Protein AF-A0A3D3HX26-F1 (afdb_monomer_lite)

Sequence (296 aa):
MKNPKLIVKPFAKNGQKNVIPENYETSMEGNQATWDQGFGQITMLPVAAGGLPPKGQDFNGIFNQLSESIVYLSQGGRFKFSAEYAESIGGYPKGAILQSDDEKKEYLSLIDNNKVNLNVAPDISASWELVGGNYATKADLTNGLNKKVNTSDVSQTLGNDLTKLPSLDLVTRELGKKASTADVANKLDKSAVVQGTGTSTTSVMSQKGVTDELNKKFDKTGGTITATAKALEIKTRADTSGYIQISDENGAAIHQLGKTTAGSKLILRNVIEDATLAVGSKGVEFNGDLLGLINT

Secondary structure (DSSP, 8-state):
-PPP----S-TTTTS------SS--TTS-TT-EETTTEE-GGGGS-GGGT--PPPHHHHHHHHHHHHHHHHHHHTT--PBP-HHHHHHTTSBPTT-EEE-TTSS-EEEE-STTB---TTT-S--TTTEEETT--S--HHHHHHHHHHHS-GGGEESSTTS-TTSEEPHHHHHHHHHTSPPHHHHHHTS-GGGEES--S--SS-EEPHHHHHHHHHHHT-TT------SS--------TTS---EEEE-TT--EEEEES---TT---EEEETTTTEEEEEETTEEEETTEE------

Structure (mmCIF, N/CA/C/O backbone):
data_AF-A0A3D3HX26-F1
#
_entry.id   AF-A0A3D3HX26-F1
#
loop_
_atom_site.group_PDB
_atom_site.id
_atom_site.type_symbol
_atom_site.label_atom_id
_atom_site.label_alt_id
_atom_site.label_comp_id
_atom_site.label_asym_id
_atom_site.label_entity_id
_atom_site.label_seq_id
_atom_site.pdbx_PDB_ins_code
_atom_site.Cartn_x
_atom_site.Cartn_y
_atom_site.Cartn_z
_atom_site.occupancy
_atom_site.B_iso_or_equiv
_atom_site.auth_seq_id
_atom_site.auth_comp_id
_atom_site.auth_asym_id
_atom_site.auth_atom_id
_atom_site.pdbx_PDB_model_num
ATOM 1 N N . MET A 1 1 ? -22.844 -25.512 18.455 1.00 65.06 1 MET A N 1
ATOM 2 C CA . MET A 1 1 ? -23.369 -25.607 19.838 1.00 65.06 1 MET A CA 1
ATOM 3 C C . MET A 1 1 ? -24.451 -24.551 20.011 1.00 65.06 1 MET A C 1
ATOM 5 O O . MET A 1 1 ? -24.324 -23.494 19.407 1.00 65.06 1 MET A O 1
ATOM 9 N N . LYS A 1 2 ? -25.524 -24.833 20.758 1.00 85.25 2 LYS A N 1
ATOM 10 C CA . LYS A 1 2 ? -26.563 -23.835 21.066 1.00 85.25 2 LYS A CA 1
ATOM 11 C C . LYS A 1 2 ? -26.067 -22.947 22.208 1.00 85.25 2 LYS A C 1
ATOM 13 O O . LYS A 1 2 ? -25.528 -23.477 23.175 1.00 85.25 2 LYS A O 1
ATOM 18 N N . ASN A 1 3 ? -26.260 -21.633 22.102 1.00 83.75 3 ASN A N 1
ATOM 19 C CA . ASN A 1 3 ? -25.931 -20.720 23.197 1.00 83.75 3 ASN A CA 1
ATOM 20 C C . ASN A 1 3 ? -26.717 -21.094 24.467 1.00 83.75 3 ASN A C 1
ATOM 22 O O . ASN A 1 3 ? -27.875 -21.525 24.361 1.00 83.75 3 ASN A O 1
ATOM 26 N N . PRO A 1 4 ? -26.125 -20.918 25.662 1.00 87.81 4 PRO A N 1
ATOM 27 C CA . PRO A 1 4 ? -26.868 -21.050 26.907 1.00 87.81 4 PRO A CA 1
ATOM 28 C C . PRO A 1 4 ? -28.015 -20.032 26.952 1.00 87.81 4 PRO A C 1
ATOM 30 O O . PRO A 1 4 ? -28.048 -19.052 26.203 1.00 87.81 4 PRO A O 1
ATOM 33 N N . LYS A 1 5 ? -28.981 -20.258 27.846 1.00 91.81 5 LYS A N 1
ATOM 34 C CA . LYS A 1 5 ? -30.059 -19.292 28.077 1.00 91.81 5 LYS A CA 1
ATOM 35 C C . LYS A 1 5 ? -29.457 -17.993 28.619 1.00 91.81 5 LYS A C 1
ATOM 37 O O . LYS A 1 5 ? -28.937 -17.978 29.730 1.00 91.81 5 LYS A O 1
ATOM 42 N N . LEU A 1 6 ? -29.554 -16.919 27.840 1.00 93.25 6 LEU A N 1
ATOM 43 C CA . LEU A 1 6 ? -29.036 -15.610 28.225 1.00 93.25 6 LEU A CA 1
ATOM 44 C C . LEU A 1 6 ? -29.954 -14.933 29.248 1.00 93.25 6 LEU A C 1
ATOM 46 O O . LEU A 1 6 ? -31.184 -15.014 29.160 1.00 93.25 6 LEU A O 1
ATOM 50 N N . ILE A 1 7 ? -29.343 -14.246 30.212 1.00 93.56 7 ILE A N 1
ATOM 51 C CA . ILE A 1 7 ? -30.054 -13.387 31.157 1.00 93.56 7 ILE A CA 1
ATOM 52 C C . ILE A 1 7 ? -30.453 -12.109 30.410 1.00 93.56 7 ILE A C 1
ATOM 54 O O . ILE A 1 7 ? -29.612 -11.445 29.817 1.00 93.56 7 ILE A O 1
ATOM 58 N N . VAL A 1 8 ? -31.743 -11.766 30.425 1.00 94.00 8 VAL A N 1
ATOM 59 C CA . VAL A 1 8 ? -32.280 -10.619 29.659 1.00 94.00 8 VAL A CA 1
ATOM 60 C C . VAL A 1 8 ? -32.332 -9.314 30.456 1.00 94.00 8 VAL A C 1
ATOM 62 O O . VAL A 1 8 ? -32.551 -8.248 29.886 1.00 94.00 8 VAL A O 1
ATOM 65 N N . LYS A 1 9 ? -32.202 -9.387 31.784 1.00 95.75 9 LYS A N 1
ATOM 66 C CA . LYS A 1 9 ? -32.167 -8.229 32.683 1.00 95.75 9 LYS A CA 1
ATOM 67 C C . LYS A 1 9 ? -31.471 -8.590 33.998 1.00 95.75 9 LYS A C 1
ATOM 69 O O . LYS A 1 9 ? -31.610 -9.737 34.427 1.00 95.75 9 LYS A O 1
ATOM 74 N N . PRO A 1 10 ? -30.808 -7.630 34.659 1.00 97.00 10 PRO A N 1
ATOM 75 C CA . PRO A 1 10 ? -30.242 -7.857 35.978 1.00 97.00 10 PRO A CA 1
ATOM 76 C C . PRO A 1 10 ? -31.311 -8.298 36.983 1.00 97.00 10 PRO A C 1
ATOM 78 O O . PRO A 1 10 ? -32.457 -7.828 36.951 1.00 97.00 10 PRO A O 1
ATOM 81 N N . PHE A 1 11 ? -30.937 -9.197 37.885 1.00 97.75 11 PHE A N 1
ATOM 82 C CA . PHE A 1 11 ? -31.778 -9.626 38.993 1.00 97.75 11 PHE A CA 1
ATOM 83 C C . PHE A 1 11 ? -32.152 -8.423 39.859 1.00 97.75 11 PHE A C 1
ATOM 85 O O . PHE A 1 11 ? -31.343 -7.519 40.029 1.00 97.75 11 PHE A O 1
ATOM 92 N N . ALA A 1 12 ? -33.392 -8.361 40.349 1.00 97.31 12 ALA A N 1
ATOM 93 C CA . ALA A 1 12 ? -33.891 -7.229 41.135 1.00 97.31 12 ALA A CA 1
ATOM 94 C C . ALA A 1 12 ? -33.608 -5.829 40.525 1.00 97.31 12 ALA A C 1
ATOM 96 O O . ALA A 1 12 ? -33.505 -4.847 41.262 1.00 97.31 12 ALA A O 1
ATOM 97 N N . LYS A 1 13 ? -33.542 -5.695 39.182 1.00 96.44 13 LYS A N 1
ATOM 98 C CA . LYS A 1 13 ? -33.300 -4.398 38.505 1.00 96.44 13 LYS A CA 1
ATOM 99 C C . LYS A 1 13 ? -34.191 -3.282 39.064 1.00 96.44 13 LYS A C 1
ATOM 101 O O . LYS A 1 13 ? -33.689 -2.225 39.430 1.00 96.44 13 LYS A O 1
ATOM 106 N N . ASN A 1 14 ? -35.483 -3.579 39.216 1.00 96.62 14 ASN A N 1
ATOM 107 C CA . ASN A 1 14 ? -36.491 -2.670 39.773 1.00 96.62 14 ASN A CA 1
ATOM 108 C C . ASN A 1 14 ? -36.949 -3.080 41.190 1.00 96.62 14 ASN A C 1
ATOM 110 O O . ASN A 1 14 ? -37.936 -2.551 41.688 1.00 96.62 14 ASN A O 1
ATOM 114 N N . GLY A 1 15 ? -36.300 -4.076 41.801 1.00 96.38 15 GLY A N 1
ATOM 115 C CA . GLY A 1 15 ? -36.629 -4.560 43.143 1.00 96.38 15 GLY A CA 1
ATOM 116 C C . GLY A 1 15 ? -35.885 -3.784 44.229 1.00 96.38 15 GLY A C 1
ATOM 117 O O . GLY A 1 15 ? -34.903 -3.095 43.942 1.00 96.38 15 GLY A O 1
ATOM 118 N N . GLN A 1 16 ? -36.333 -3.928 45.481 1.00 97.44 16 GLN A N 1
ATOM 119 C CA . GLN A 1 16 ? -35.596 -3.405 46.633 1.00 97.44 16 GLN A CA 1
ATOM 120 C C . GLN A 1 16 ? -34.244 -4.109 46.752 1.00 97.44 16 GLN A C 1
ATOM 122 O O . GLN A 1 16 ? -34.189 -5.340 46.781 1.00 97.44 16 GLN A O 1
ATOM 127 N N . LYS A 1 17 ? -33.170 -3.330 46.831 1.00 97.56 17 LYS A N 1
ATOM 128 C CA . LYS A 1 17 ? -31.796 -3.813 46.955 1.00 97.56 17 LYS A CA 1
ATOM 129 C C . LYS A 1 17 ? -30.960 -2.801 47.725 1.00 97.56 17 LYS A C 1
ATOM 131 O O . LYS A 1 17 ? -31.210 -1.602 47.602 1.00 97.56 17 LYS A O 1
ATOM 136 N N . ASN A 1 18 ? -29.974 -3.296 48.459 1.00 95.94 18 ASN A N 1
ATOM 137 C CA . ASN A 1 18 ? -28.959 -2.463 49.090 1.00 95.94 18 ASN A CA 1
ATOM 138 C C . ASN A 1 18 ? -27.740 -2.352 48.172 1.00 95.94 18 ASN A C 1
ATOM 140 O O . ASN A 1 18 ? -27.450 -3.265 47.396 1.00 95.94 18 ASN A O 1
ATOM 144 N N . VAL A 1 19 ? -27.031 -1.228 48.266 1.00 96.00 19 VAL A N 1
ATOM 145 C CA . VAL A 1 19 ? -25.653 -1.143 47.772 1.00 96.00 19 VAL A CA 1
ATOM 146 C C . VAL A 1 19 ? -24.786 -1.892 48.773 1.00 96.00 19 VAL A C 1
ATOM 148 O O . VAL A 1 19 ? -24.880 -1.627 49.969 1.00 96.00 19 VAL A O 1
ATOM 151 N N . ILE A 1 20 ? -23.986 -2.837 48.288 1.00 96.69 20 ILE A N 1
ATOM 152 C CA . ILE A 1 20 ? -23.111 -3.656 49.126 1.00 96.69 20 ILE A CA 1
ATOM 153 C C . ILE A 1 20 ? -21.810 -2.882 49.348 1.00 96.69 20 ILE A C 1
ATOM 155 O O . ILE A 1 20 ? -21.120 -2.602 48.365 1.00 96.69 20 ILE A O 1
ATOM 159 N N . PRO A 1 21 ? -21.485 -2.483 50.590 1.00 95.38 21 PRO A N 1
ATOM 160 C CA . PRO A 1 21 ? -20.242 -1.778 50.876 1.00 95.38 21 PRO A CA 1
ATOM 161 C C . PRO A 1 21 ? -19.028 -2.676 50.648 1.00 95.38 21 PRO A C 1
ATOM 163 O O . PRO A 1 21 ? -19.122 -3.897 50.773 1.00 95.38 21 PRO A O 1
ATOM 166 N N . GLU A 1 22 ? -17.884 -2.062 50.348 1.00 93.69 22 GLU A N 1
ATOM 167 C CA . GLU A 1 22 ? -16.628 -2.800 50.202 1.00 93.69 22 GLU A CA 1
ATOM 168 C C . GLU A 1 22 ? -16.220 -3.445 51.528 1.00 93.69 22 GLU A C 1
ATOM 170 O O . GLU A 1 22 ? -16.013 -4.651 51.578 1.00 93.69 22 GLU A O 1
ATOM 175 N N . ASN A 1 23 ? -16.185 -2.641 52.597 1.00 94.50 23 ASN A N 1
ATOM 176 C CA . ASN A 1 23 ? -15.704 -3.038 53.917 1.00 94.50 23 ASN A CA 1
ATOM 177 C C . ASN A 1 23 ? -16.803 -2.957 54.979 1.00 94.50 23 ASN A C 1
ATOM 179 O O . ASN A 1 23 ? -17.710 -2.124 54.884 1.00 94.50 23 ASN A O 1
ATOM 183 N N . TYR A 1 24 ? -16.688 -3.791 56.013 1.00 92.56 24 TYR A N 1
ATOM 184 C CA . TYR A 1 24 ? -17.543 -3.721 57.199 1.00 92.56 24 TYR A CA 1
ATOM 185 C C . TYR A 1 24 ? -17.141 -2.578 58.139 1.00 92.56 24 TYR A C 1
ATOM 187 O O . TYR A 1 24 ? -15.971 -2.414 58.477 1.00 92.56 24 TYR A O 1
ATOM 195 N N . GLU A 1 25 ? -18.139 -1.853 58.644 1.00 92.12 25 GLU A N 1
ATOM 196 C CA . GLU A 1 25 ? -17.996 -0.804 59.655 1.00 92.12 25 GLU A CA 1
ATOM 197 C C . GLU A 1 25 ? -18.824 -1.153 60.897 1.00 92.12 25 GLU A C 1
ATOM 199 O O . GLU A 1 25 ? -19.937 -1.668 60.801 1.00 92.12 25 GLU A O 1
ATOM 204 N N . THR A 1 26 ? -18.329 -0.831 62.095 1.00 88.31 26 THR A N 1
ATOM 205 C CA . THR A 1 26 ? -19.010 -1.181 63.363 1.00 88.31 26 THR A CA 1
ATOM 206 C C . THR A 1 26 ? -20.357 -0.484 63.566 1.00 88.31 26 THR A C 1
ATOM 208 O O . THR A 1 26 ? -21.150 -0.913 64.402 1.00 88.31 26 THR A O 1
ATOM 211 N N . SER A 1 27 ? -20.623 0.579 62.808 1.00 91.44 27 SER A N 1
ATOM 212 C CA . SER A 1 27 ? -21.906 1.284 62.767 1.00 91.44 27 SER A CA 1
ATOM 213 C C . SER A 1 27 ? -22.957 0.587 61.895 1.00 91.44 27 SER A C 1
ATOM 215 O O . SER A 1 27 ? -24.125 0.979 61.928 1.00 91.44 27 SER A O 1
ATOM 217 N N . MET A 1 28 ? -22.563 -0.419 61.109 1.00 90.88 28 MET A N 1
ATOM 218 C CA . MET A 1 28 ? -23.464 -1.181 60.252 1.00 90.88 28 MET A CA 1
ATOM 219 C C . MET A 1 28 ? -24.269 -2.196 61.061 1.00 90.88 28 MET A C 1
ATOM 221 O O . MET A 1 28 ? -23.856 -2.681 62.114 1.00 90.88 28 MET A O 1
ATOM 225 N N . GLU A 1 29 ? -25.439 -2.558 60.542 1.00 91.12 29 GLU A N 1
ATOM 226 C CA . GLU A 1 29 ? -26.207 -3.663 61.105 1.00 91.12 29 GLU A CA 1
ATOM 227 C C . GLU A 1 29 ? -25.445 -4.979 60.910 1.00 91.12 29 GLU A C 1
ATOM 229 O O . GLU A 1 29 ? -25.010 -5.295 59.804 1.00 91.12 29 GLU A O 1
ATOM 234 N N . GLY A 1 30 ? -25.310 -5.777 61.972 1.00 90.62 30 GLY A N 1
ATOM 235 C CA . GLY A 1 30 ? -24.448 -6.964 61.952 1.00 90.62 30 GLY A CA 1
ATOM 236 C C . GLY A 1 30 ? -24.849 -8.046 60.939 1.00 90.62 30 GLY A C 1
ATOM 237 O O . GLY A 1 30 ? -24.032 -8.902 60.614 1.00 90.62 30 GLY A O 1
ATOM 238 N N . ASN A 1 31 ? -26.092 -8.036 60.444 1.00 94.19 31 ASN A N 1
ATOM 239 C CA . ASN A 1 31 ? -26.584 -8.972 59.427 1.00 94.19 31 ASN A CA 1
ATOM 240 C C . ASN A 1 31 ? -26.512 -8.432 57.989 1.00 94.19 31 ASN A C 1
ATOM 242 O O . ASN A 1 31 ?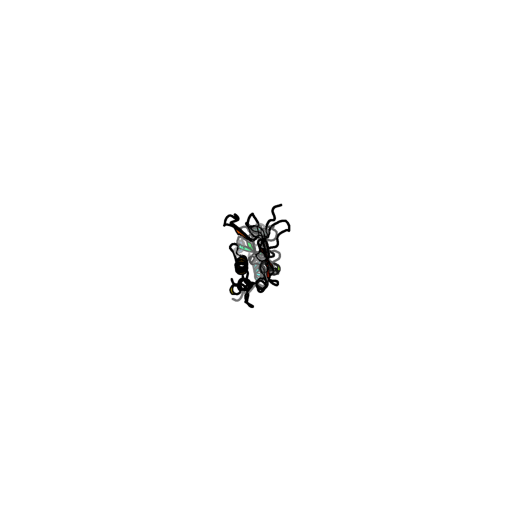 -27.100 -9.038 57.088 1.00 94.19 31 ASN A O 1
ATOM 246 N N . GLN A 1 32 ? -25.838 -7.298 57.785 1.00 95.25 32 GLN A N 1
ATOM 247 C CA . GLN A 1 32 ? -25.587 -6.730 56.469 1.00 95.25 32 GLN A CA 1
ATOM 248 C C . GLN A 1 32 ? -24.363 -7.378 55.808 1.00 95.25 32 GLN A C 1
ATOM 250 O O . GLN A 1 32 ? -23.379 -7.682 56.481 1.00 95.25 32 GLN A O 1
ATOM 255 N N . ALA A 1 33 ? -24.429 -7.588 54.495 1.00 96.81 33 ALA A N 1
ATOM 256 C CA . ALA A 1 33 ? -23.305 -8.103 53.718 1.00 96.81 33 ALA A CA 1
ATOM 257 C C . ALA A 1 33 ? -22.336 -7.002 53.260 1.00 96.81 33 ALA A C 1
ATOM 259 O O . ALA A 1 33 ? -22.757 -5.878 52.970 1.00 96.81 33 ALA A O 1
ATOM 260 N N . THR A 1 34 ? -21.067 -7.370 53.100 1.00 96.62 34 THR A N 1
ATOM 261 C CA . THR A 1 34 ? -20.013 -6.561 52.463 1.00 96.62 34 THR A CA 1
ATOM 262 C C . THR A 1 34 ? -19.223 -7.395 51.459 1.00 96.62 34 THR A C 1
ATOM 264 O O . THR A 1 34 ? -19.312 -8.627 51.463 1.00 96.62 34 THR A O 1
ATOM 267 N N . TRP A 1 35 ? -18.471 -6.751 50.565 1.00 95.44 35 TRP A N 1
ATOM 268 C CA . TRP A 1 35 ? -17.637 -7.472 49.596 1.00 95.44 35 TRP A CA 1
ATOM 269 C C . TRP A 1 35 ? -16.431 -8.154 50.250 1.00 95.44 35 TRP A C 1
ATOM 271 O O . TRP A 1 35 ? -16.097 -9.272 49.858 1.00 95.44 35 TRP A O 1
ATOM 281 N N . ASP A 1 36 ? -15.826 -7.534 51.266 1.00 94.19 36 ASP A N 1
ATOM 282 C CA . ASP A 1 36 ? -14.646 -8.056 51.964 1.00 94.19 36 ASP A CA 1
ATOM 283 C C . ASP A 1 36 ? -14.946 -9.274 52.859 1.00 94.19 36 ASP A C 1
ATOM 285 O O . ASP A 1 36 ? -14.173 -10.234 52.885 1.00 94.19 36 ASP A O 1
ATOM 289 N N . GLN A 1 37 ? -16.065 -9.256 53.587 1.00 93.88 37 GLN A N 1
ATOM 290 C CA . GLN A 1 37 ? -16.408 -10.252 54.613 1.00 93.88 37 GLN A CA 1
ATOM 291 C C . GLN A 1 37 ? -17.604 -11.134 54.238 1.00 93.88 37 GLN A C 1
ATOM 293 O O . GLN A 1 37 ? -17.854 -12.146 54.897 1.00 93.88 37 GLN A O 1
ATOM 298 N N . GLY A 1 38 ? -18.345 -10.797 53.180 1.00 95.44 38 GLY A N 1
ATOM 299 C CA . GLY A 1 38 ? -19.579 -11.493 52.827 1.00 95.44 38 GLY A CA 1
ATOM 300 C C . GLY A 1 38 ? -20.663 -11.278 53.885 1.00 95.44 38 GLY A C 1
ATOM 301 O O . GLY A 1 38 ? -20.857 -10.169 54.374 1.00 95.44 38 GLY A O 1
ATOM 302 N N . PHE A 1 39 ? -21.401 -12.335 54.234 1.00 95.56 39 PHE A N 1
ATOM 303 C CA . PHE A 1 39 ? -22.385 -12.278 55.318 1.00 95.56 39 PHE A CA 1
ATOM 304 C C . PHE A 1 39 ? -21.715 -12.517 56.676 1.00 95.56 39 PHE A C 1
ATOM 306 O O . PHE A 1 39 ? -21.064 -13.542 56.875 1.00 95.56 39 PHE A O 1
ATOM 313 N N . GLY A 1 40 ? -21.932 -11.611 57.634 1.00 91.88 40 GLY A N 1
ATOM 314 C CA . GLY A 1 40 ? -21.360 -11.721 58.978 1.00 91.88 40 GLY A CA 1
ATOM 315 C C . GLY A 1 40 ? -21.810 -12.972 59.748 1.00 91.88 40 GLY A C 1
ATOM 316 O O . GLY A 1 40 ? -22.895 -13.514 59.519 1.00 91.88 40 GLY A O 1
ATOM 317 N N . GLN A 1 41 ? -21.007 -13.411 60.726 1.00 92.56 41 GLN A N 1
ATOM 318 C CA . GLN A 1 41 ? -21.255 -14.636 61.508 1.00 92.56 41 GLN A CA 1
ATOM 319 C C . GLN A 1 41 ? -22.615 -14.645 62.226 1.00 92.56 41 GLN A C 1
ATOM 321 O O . GLN A 1 41 ? -23.211 -15.709 62.390 1.00 92.56 41 GLN A O 1
ATOM 326 N N . ILE A 1 42 ? -23.148 -13.477 62.610 1.00 93.56 42 ILE A N 1
ATOM 327 C CA . ILE A 1 42 ? -24.479 -13.366 63.234 1.00 93.56 42 ILE A CA 1
ATOM 328 C C . ILE A 1 42 ? -25.588 -13.949 62.339 1.00 93.56 42 ILE A C 1
ATOM 330 O O . ILE A 1 42 ? -26.618 -14.386 62.847 1.00 93.56 42 ILE A O 1
ATOM 334 N N . THR A 1 43 ? -25.358 -14.010 61.021 1.00 94.94 43 THR A N 1
ATOM 335 C CA . THR A 1 43 ? -26.274 -14.606 60.038 1.00 94.94 43 THR A CA 1
ATOM 336 C C . THR A 1 43 ? -26.203 -16.120 59.927 1.00 94.94 43 THR A C 1
ATOM 338 O O . THR A 1 43 ? -27.071 -16.741 59.314 1.00 94.94 43 THR A O 1
ATOM 341 N N . MET A 1 44 ? -25.195 -16.719 60.552 1.00 95.62 44 MET A N 1
ATOM 342 C CA . MET A 1 44 ? -24.943 -18.158 60.556 1.00 95.62 44 MET A CA 1
ATOM 343 C C . MET A 1 44 ? -25.293 -18.803 61.902 1.00 95.62 44 MET A C 1
ATOM 345 O O . MET A 1 44 ? -25.121 -20.009 62.074 1.00 95.62 44 MET A O 1
ATOM 349 N N . LEU A 1 45 ? -25.784 -18.018 62.866 1.00 95.31 45 LEU A N 1
ATOM 350 C CA . LEU A 1 45 ? -26.279 -18.525 64.141 1.00 95.31 45 LEU A CA 1
ATOM 351 C C . LEU A 1 45 ? -27.777 -18.855 64.053 1.00 95.31 45 LEU A C 1
ATOM 353 O O . LEU A 1 45 ? -28.530 -18.144 63.382 1.00 95.31 45 LEU A O 1
ATOM 357 N N . PRO A 1 46 ? -28.255 -19.896 64.761 1.00 94.94 46 PRO A N 1
ATOM 358 C CA . PRO A 1 46 ? -29.684 -20.131 64.907 1.00 94.94 46 PRO A CA 1
ATOM 359 C C . PRO A 1 46 ? -30.386 -18.907 65.501 1.00 94.94 46 PRO A C 1
ATOM 361 O O . PRO A 1 46 ? -29.872 -18.280 66.428 1.00 94.94 46 PRO A O 1
ATOM 364 N N . VAL A 1 47 ? -31.609 -18.623 65.049 1.00 93.25 47 VAL A N 1
ATOM 365 C CA . VAL A 1 47 ? -32.420 -17.512 65.587 1.00 93.25 47 VAL A CA 1
ATOM 366 C C . VAL A 1 47 ? -32.626 -17.656 67.100 1.00 93.25 47 VAL A C 1
ATOM 368 O O . VAL A 1 47 ? -32.550 -16.679 67.837 1.00 93.25 47 VAL A O 1
ATOM 371 N N . ALA A 1 48 ? -32.786 -18.891 67.590 1.00 94.75 48 ALA A N 1
ATOM 372 C CA . ALA A 1 48 ? -32.904 -19.186 69.021 1.00 94.75 48 ALA A CA 1
ATOM 373 C C . ALA A 1 48 ? -31.646 -18.827 69.841 1.00 94.75 48 ALA A C 1
ATOM 375 O O . ALA A 1 48 ? -31.741 -18.656 71.051 1.00 94.75 48 ALA A O 1
ATOM 376 N N . ALA A 1 49 ? -30.485 -18.703 69.193 1.00 94.69 49 ALA A N 1
ATOM 377 C CA . ALA A 1 49 ? -29.221 -18.288 69.800 1.00 94.69 49 ALA A CA 1
ATOM 378 C C . ALA A 1 49 ? -28.909 -16.794 69.562 1.00 94.69 49 ALA A C 1
ATOM 380 O O . ALA A 1 49 ? -27.774 -16.369 69.762 1.00 94.69 49 ALA A O 1
ATOM 381 N N . GLY A 1 50 ? -29.893 -16.001 69.116 1.00 94.19 50 GLY A N 1
ATOM 382 C CA . GLY A 1 50 ? -29.725 -14.574 68.822 1.00 94.19 50 GLY A CA 1
ATOM 383 C C . GLY A 1 50 ? -29.197 -14.267 67.417 1.00 94.19 50 GLY A C 1
ATOM 384 O O . GLY A 1 50 ? -28.836 -13.124 67.148 1.00 94.19 50 GLY A O 1
ATOM 385 N N . GLY A 1 51 ? -29.149 -15.257 66.519 1.00 95.88 51 GLY A N 1
ATOM 386 C CA . GLY A 1 51 ? -28.797 -15.029 65.119 1.00 95.88 51 GLY A CA 1
ATOM 387 C C . GLY A 1 51 ? -29.837 -14.189 64.373 1.00 95.88 51 GLY A C 1
ATOM 388 O O . GLY A 1 51 ? -31.036 -14.259 64.657 1.00 95.88 51 GLY A O 1
ATOM 389 N N . LEU A 1 52 ? -29.378 -13.417 63.389 1.00 95.69 52 LEU A N 1
ATOM 390 C CA . LEU A 1 52 ? -30.216 -12.566 62.542 1.00 95.69 52 LEU A CA 1
ATOM 391 C C . LEU A 1 52 ? -30.121 -13.031 61.089 1.00 95.69 52 LEU A C 1
ATOM 393 O O . LEU A 1 52 ? -29.013 -13.135 60.582 1.00 95.69 52 LEU A O 1
ATOM 397 N N . PRO A 1 53 ? -31.231 -13.268 60.373 1.00 94.38 53 PRO A N 1
ATOM 398 C CA . PRO A 1 53 ? -31.152 -13.726 58.991 1.00 94.38 53 PRO A CA 1
ATOM 399 C C . PRO A 1 53 ? -30.436 -12.693 58.101 1.00 94.38 53 PRO A C 1
ATOM 401 O O . PRO A 1 53 ? -30.562 -11.486 58.351 1.00 94.38 53 PRO A O 1
ATOM 404 N N . PRO A 1 54 ? -29.741 -13.134 57.034 1.00 95.06 54 PRO A N 1
ATOM 405 C CA . PRO A 1 54 ? -29.222 -12.209 56.040 1.00 95.06 54 PRO A CA 1
ATOM 406 C C . PRO A 1 54 ? -30.348 -11.390 55.404 1.00 95.06 54 PRO A C 1
ATOM 408 O O . PRO A 1 54 ? -31.464 -11.885 55.199 1.00 95.06 54 PRO A O 1
ATOM 411 N N . LYS A 1 55 ? -30.065 -10.138 55.045 1.00 94.31 55 LYS A N 1
ATOM 412 C CA . LYS A 1 55 ? -31.072 -9.272 54.427 1.00 94.31 55 LYS A CA 1
ATOM 413 C C . LYS A 1 55 ? -31.362 -9.713 52.992 1.00 94.31 55 LYS A C 1
ATOM 415 O O . LYS A 1 55 ? -30.470 -9.808 52.153 1.00 94.31 55 LYS A O 1
ATOM 420 N N . GLY A 1 56 ? -32.644 -9.877 52.656 1.00 96.31 56 GLY A N 1
ATOM 421 C CA . GLY A 1 56 ? -33.069 -10.131 51.271 1.00 96.31 56 GLY A CA 1
ATOM 422 C C . GLY A 1 56 ? -32.663 -9.012 50.298 1.00 96.31 56 GLY A C 1
ATOM 423 O O . GLY A 1 56 ? -32.385 -9.270 49.130 1.00 96.31 56 GLY A O 1
ATOM 424 N N . GLN A 1 57 ? -32.572 -7.773 50.788 1.00 96.62 57 GLN A N 1
ATOM 425 C CA . GLN A 1 57 ? -32.070 -6.626 50.026 1.00 96.62 57 GLN A CA 1
ATOM 426 C C . GLN A 1 57 ? -30.584 -6.768 49.663 1.00 96.62 57 GLN A C 1
ATOM 428 O O . GLN A 1 57 ? -30.195 -6.317 48.586 1.00 96.62 57 GLN A O 1
ATOM 433 N N . ASP A 1 58 ? -29.781 -7.423 50.506 1.00 97.19 58 ASP A N 1
ATOM 434 C CA . ASP A 1 58 ? -28.360 -7.656 50.234 1.00 97.19 58 ASP A CA 1
ATOM 435 C C . ASP A 1 58 ? -28.193 -8.756 49.187 1.00 97.19 58 ASP A C 1
ATOM 437 O O . ASP A 1 58 ? -27.463 -8.573 48.218 1.00 97.19 58 ASP A O 1
ATOM 441 N N . PHE A 1 59 ? -28.962 -9.849 49.287 1.00 97.56 59 PHE A N 1
ATOM 442 C CA . PHE A 1 59 ? -29.034 -10.844 48.209 1.00 97.56 59 PHE A CA 1
ATOM 443 C C . PHE A 1 59 ? -29.410 -10.198 46.874 1.00 97.56 59 PHE A C 1
ATOM 445 O O . PHE A 1 59 ? -28.759 -10.434 45.855 1.00 97.56 59 PHE A O 1
ATOM 452 N N . ASN A 1 60 ? -30.441 -9.351 46.878 1.00 98.12 60 ASN A N 1
ATOM 453 C CA . ASN A 1 60 ? -30.857 -8.629 45.683 1.00 98.12 60 ASN A CA 1
ATOM 454 C C . ASN A 1 60 ? -29.744 -7.712 45.157 1.00 98.12 60 ASN A C 1
ATOM 456 O O . ASN A 1 60 ? -29.558 -7.668 43.945 1.00 98.12 60 ASN A O 1
ATOM 460 N N . GLY A 1 61 ? -29.009 -7.016 46.030 1.00 97.81 61 GLY A N 1
ATOM 461 C CA . GLY A 1 61 ? -27.873 -6.160 45.670 1.00 97.81 61 GLY A CA 1
ATOM 462 C C . GLY A 1 61 ? -26.729 -6.937 45.019 1.00 97.81 61 GLY A C 1
ATOM 463 O O . GLY A 1 61 ? -26.351 -6.635 43.887 1.00 97.81 61 GLY A O 1
ATOM 464 N N . ILE A 1 62 ? -26.260 -8.000 45.678 1.00 97.62 62 ILE A N 1
ATOM 465 C CA . ILE A 1 62 ? -25.184 -8.878 45.188 1.00 97.62 62 ILE A CA 1
ATOM 466 C C . ILE A 1 62 ? -25.555 -9.470 43.822 1.00 97.62 62 ILE A C 1
ATOM 468 O O . ILE A 1 62 ? -24.803 -9.357 42.850 1.00 97.62 62 ILE A O 1
ATOM 472 N N . PHE A 1 63 ? -26.742 -10.078 43.710 1.00 97.56 63 PHE A N 1
ATOM 473 C CA . PHE A 1 63 ? -27.176 -10.688 42.454 1.00 97.56 63 PHE A CA 1
ATOM 474 C C . PHE A 1 63 ? -27.430 -9.654 41.361 1.00 97.56 63 PHE A C 1
ATOM 476 O O . PHE A 1 63 ? -27.191 -9.950 40.189 1.00 97.56 63 PHE A O 1
ATOM 483 N N . ASN A 1 64 ? -27.894 -8.451 41.707 1.00 97.75 64 ASN A N 1
ATOM 484 C CA . ASN A 1 64 ? -28.055 -7.367 40.746 1.00 97.75 64 ASN A CA 1
ATOM 485 C C . ASN A 1 64 ? -26.706 -6.987 40.125 1.00 97.75 64 ASN A C 1
ATOM 487 O O . ASN A 1 64 ? -26.595 -7.046 38.903 1.00 97.75 64 ASN A O 1
ATOM 491 N N . GLN A 1 65 ? -25.684 -6.719 40.942 1.00 96.31 65 GLN A N 1
ATOM 492 C CA . GLN A 1 65 ? -24.363 -6.299 40.466 1.00 96.31 65 GLN A CA 1
ATOM 493 C C . GLN A 1 65 ? -23.668 -7.382 39.624 1.00 96.31 65 GLN A C 1
ATOM 495 O O . GLN A 1 65 ? -23.153 -7.100 38.544 1.00 96.31 65 GLN A O 1
ATOM 500 N N . LEU A 1 66 ? -23.729 -8.652 40.046 1.00 95.94 66 LEU A N 1
ATOM 501 C CA . LEU A 1 66 ? -23.170 -9.763 39.262 1.00 95.94 66 LEU A CA 1
ATOM 502 C C . LEU A 1 66 ? -23.902 -9.962 37.925 1.00 95.94 66 LEU A C 1
ATOM 504 O O . LEU A 1 66 ? -23.278 -10.156 36.880 1.00 95.94 66 LEU A O 1
ATOM 508 N N . SER A 1 67 ? -25.237 -9.922 37.940 1.00 96.75 67 SER A N 1
ATOM 509 C CA . SER A 1 67 ? -26.031 -10.129 36.724 1.00 96.75 67 SER A CA 1
ATOM 510 C C . SER A 1 67 ? -25.989 -8.941 35.763 1.00 96.75 67 SER A C 1
ATOM 512 O O . SER A 1 67 ? -26.193 -9.145 34.568 1.00 96.75 67 SER A O 1
ATOM 514 N N . GLU A 1 68 ? -25.687 -7.731 36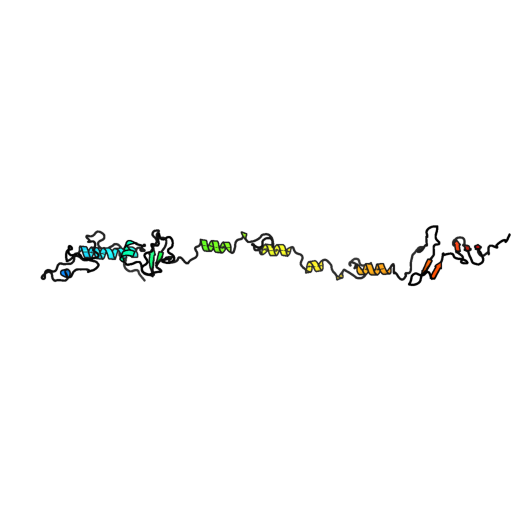.232 1.00 96.69 68 GLU A N 1
ATOM 515 C CA . GLU A 1 68 ? -25.478 -6.558 35.381 1.00 96.69 68 GLU A CA 1
ATOM 516 C C . GLU A 1 68 ? -24.294 -6.743 34.432 1.00 96.69 68 GLU A C 1
ATOM 518 O O . GLU A 1 68 ? -24.471 -6.633 33.215 1.00 96.69 68 GLU A O 1
ATOM 523 N N . SER A 1 69 ? -23.142 -7.168 34.951 1.00 94.00 69 SER A N 1
ATOM 524 C CA . SER A 1 69 ? -21.971 -7.514 34.135 1.00 94.00 69 SER A CA 1
ATOM 525 C C . SER A 1 69 ? -22.268 -8.642 33.142 1.00 94.00 69 SER A C 1
ATOM 527 O O . SER A 1 69 ? -21.866 -8.576 31.979 1.00 94.00 69 SER A O 1
ATOM 529 N N . ILE A 1 70 ? -23.023 -9.665 33.563 1.00 94.88 70 ILE A N 1
ATOM 530 C CA . ILE A 1 70 ? -23.407 -10.783 32.686 1.00 94.88 70 ILE A CA 1
ATOM 531 C C . ILE A 1 70 ? -24.312 -10.306 31.546 1.00 94.88 70 ILE A C 1
ATOM 533 O O . ILE A 1 70 ? -24.106 -10.704 30.398 1.00 94.88 70 ILE A O 1
ATOM 537 N N . VAL A 1 71 ? -25.314 -9.470 31.837 1.00 96.50 71 VAL A N 1
ATOM 538 C CA . VAL A 1 71 ? -26.221 -8.914 30.819 1.00 96.50 71 VAL A CA 1
ATOM 539 C C . VAL A 1 71 ? -25.444 -8.035 29.844 1.00 96.50 71 VAL A C 1
ATOM 541 O O . VAL A 1 71 ? -25.604 -8.203 28.637 1.00 96.50 71 VAL A O 1
ATOM 544 N N . TYR A 1 72 ? -24.567 -7.166 30.353 1.00 96.00 72 TYR A N 1
ATOM 545 C CA . TYR A 1 72 ? -23.718 -6.299 29.540 1.00 96.00 72 TYR A CA 1
ATOM 546 C C . TYR A 1 72 ? -22.871 -7.100 28.541 1.00 96.00 72 TYR A C 1
ATOM 548 O O . TYR A 1 72 ? -22.950 -6.878 27.332 1.00 96.00 72 TYR A O 1
ATOM 556 N N . LEU A 1 73 ? -22.139 -8.108 29.022 1.00 94.44 73 LEU A N 1
ATOM 557 C CA . LEU A 1 73 ? -21.328 -8.984 28.171 1.00 94.44 73 LEU A CA 1
ATOM 558 C C . LEU A 1 73 ? -22.183 -9.809 27.197 1.00 94.44 73 LEU A C 1
ATOM 560 O O . LEU A 1 73 ? -21.813 -9.972 26.035 1.00 94.44 73 LEU A O 1
ATOM 564 N N . SER A 1 74 ? -23.351 -10.292 27.635 1.00 93.81 74 SER A N 1
ATOM 565 C CA . SER A 1 74 ? -24.280 -11.063 26.789 1.00 93.81 74 SER A CA 1
ATOM 566 C C . SER A 1 74 ? -24.858 -10.240 25.635 1.00 93.81 74 SER A C 1
ATOM 568 O O . SER A 1 74 ? -25.245 -10.808 24.616 1.00 93.81 74 SER A O 1
ATOM 570 N N . GLN A 1 75 ? -24.911 -8.914 25.779 1.00 93.56 75 GLN A N 1
ATOM 571 C CA . GLN A 1 75 ? -25.317 -7.976 24.729 1.00 93.56 75 GLN A CA 1
ATOM 572 C C . GLN A 1 75 ? -24.162 -7.583 23.793 1.00 93.56 75 GLN A C 1
ATOM 574 O O . GLN A 1 75 ? -24.358 -6.768 22.896 1.00 93.56 75 GLN A O 1
ATOM 579 N N . GLY A 1 76 ? -22.974 -8.171 23.972 1.00 92.81 76 GLY A N 1
ATOM 580 C CA . GLY A 1 76 ? -21.771 -7.834 23.211 1.00 92.81 76 GLY A CA 1
ATOM 581 C C . GLY A 1 76 ? -20.966 -6.680 23.807 1.00 92.81 76 GLY A C 1
ATOM 582 O O . GLY A 1 76 ? -20.039 -6.207 23.157 1.00 92.81 76 GLY A O 1
ATOM 583 N N . GLY A 1 77 ? -21.294 -6.239 25.026 1.00 94.81 77 GLY A N 1
ATOM 584 C CA . GLY A 1 77 ? -20.567 -5.187 25.726 1.00 94.81 77 GLY A CA 1
ATOM 585 C C . GLY A 1 77 ? -19.080 -5.507 25.900 1.00 94.81 77 GLY A C 1
ATOM 586 O O . GLY A 1 77 ? -18.671 -6.669 26.031 1.00 94.81 77 GLY A O 1
ATOM 587 N N . ARG A 1 78 ? -18.266 -4.453 25.897 1.00 95.62 78 ARG A N 1
ATOM 588 C CA . ARG A 1 78 ? -16.815 -4.492 26.076 1.00 95.62 78 ARG A CA 1
ATOM 589 C C . ARG A 1 78 ? -16.406 -3.391 27.036 1.00 95.62 78 ARG A C 1
ATOM 591 O O . ARG A 1 78 ? -16.656 -2.220 26.779 1.00 95.62 78 ARG A O 1
ATOM 598 N N . PHE A 1 79 ? -15.787 -3.769 28.149 1.00 96.56 79 PHE A N 1
ATOM 599 C CA . PHE A 1 79 ? -15.426 -2.800 29.175 1.00 96.56 79 PHE A CA 1
ATOM 600 C C . PHE A 1 79 ? -14.452 -1.753 28.625 1.00 96.56 79 PHE A C 1
ATOM 602 O O . PHE A 1 79 ? -13.505 -2.079 27.910 1.00 96.56 79 PHE A O 1
ATOM 609 N N . LYS A 1 80 ? -14.711 -0.492 28.964 1.00 97.62 80 LYS A N 1
ATOM 610 C CA . LYS A 1 80 ? -13.854 0.651 28.642 1.00 97.62 80 LYS A CA 1
ATOM 611 C C . LYS A 1 80 ? -12.839 0.861 29.766 1.00 97.62 80 LYS A C 1
ATOM 613 O O . LYS A 1 80 ? -13.000 0.324 30.865 1.00 97.62 80 LYS A O 1
ATOM 618 N N . PHE A 1 81 ? -11.797 1.641 29.497 1.00 98.19 81 PHE A N 1
ATOM 619 C CA . PHE A 1 81 ? -10.853 2.037 30.538 1.00 98.19 81 PHE A CA 1
ATOM 620 C C . PHE A 1 81 ? -11.559 2.865 31.621 1.00 98.19 81 PHE A C 1
ATOM 622 O O . PHE A 1 81 ? -12.177 3.884 31.323 1.00 98.19 81 PHE A O 1
ATOM 629 N N . SER A 1 82 ? -11.433 2.448 32.880 1.00 97.81 82 SER A N 1
ATOM 630 C CA . SER A 1 82 ? -11.862 3.219 34.047 1.00 97.81 82 SER A CA 1
ATOM 631 C C . SER A 1 82 ? -10.646 3.544 34.904 1.00 97.81 82 SER A C 1
ATOM 633 O O . SER A 1 82 ? -9.976 2.642 35.405 1.00 97.81 82 SER A O 1
ATOM 635 N N . ALA A 1 83 ? -10.365 4.838 35.074 1.00 97.50 83 ALA A N 1
ATOM 636 C CA . ALA A 1 83 ? -9.262 5.299 35.913 1.00 97.50 83 ALA A CA 1
ATOM 637 C C . ALA A 1 83 ? -9.486 4.915 37.383 1.00 97.50 83 ALA A C 1
ATOM 639 O O . ALA A 1 83 ? -8.574 4.423 38.035 1.00 97.50 83 ALA A O 1
ATOM 640 N N . GLU A 1 84 ? -10.716 5.075 37.876 1.00 97.31 84 GLU A N 1
ATOM 641 C CA . GLU A 1 84 ? -11.101 4.723 39.247 1.00 97.31 84 GLU A CA 1
ATOM 642 C C . GLU A 1 84 ? -10.923 3.224 39.512 1.00 97.31 84 GLU A C 1
ATOM 644 O O . GLU A 1 84 ? -10.361 2.836 40.534 1.00 97.31 84 GLU A O 1
ATOM 649 N N . TYR A 1 85 ? -11.337 2.380 38.561 1.00 96.12 85 TYR A N 1
ATOM 650 C CA . TYR A 1 85 ? -11.157 0.935 38.669 1.00 96.12 85 TYR A CA 1
ATOM 651 C C . TYR A 1 85 ? -9.682 0.542 38.572 1.00 96.12 85 TYR A C 1
ATOM 653 O O . TYR A 1 85 ? -9.203 -0.246 39.378 1.00 96.12 85 TYR A O 1
ATOM 661 N N . ALA A 1 86 ? -8.933 1.114 37.623 1.00 97.69 86 ALA A N 1
ATOM 662 C CA . ALA A 1 86 ? -7.499 0.865 37.504 1.00 97.69 86 ALA A CA 1
ATOM 663 C C . ALA A 1 86 ? -6.752 1.243 38.791 1.00 97.69 86 ALA A C 1
ATOM 665 O O . ALA A 1 86 ? -5.844 0.528 39.199 1.00 97.69 86 ALA A O 1
ATOM 666 N N . GLU A 1 87 ? -7.133 2.329 39.463 1.00 97.69 87 GLU A N 1
ATOM 667 C CA . GLU A 1 87 ? -6.564 2.667 40.767 1.00 97.69 87 GLU A CA 1
ATOM 668 C C . GLU A 1 87 ? -6.923 1.634 41.841 1.00 97.69 87 GLU A C 1
ATOM 670 O O . GLU A 1 87 ? -6.026 1.194 42.562 1.00 97.69 87 GLU A O 1
ATOM 675 N N . SER A 1 88 ? -8.181 1.182 41.912 1.00 95.31 88 SER A N 1
ATOM 676 C CA . SER A 1 88 ? -8.618 0.234 42.948 1.00 95.31 88 SER A CA 1
ATOM 677 C C . SER A 1 88 ? -8.000 -1.161 42.816 1.00 95.31 88 SER A C 1
ATOM 679 O O . SER A 1 88 ? -7.749 -1.807 43.831 1.00 95.31 88 SER A O 1
ATOM 681 N N . ILE A 1 89 ? -7.708 -1.616 41.592 1.00 94.88 89 ILE A N 1
ATOM 682 C CA . ILE A 1 89 ? -7.104 -2.939 41.347 1.00 94.88 89 ILE A CA 1
ATOM 683 C C . ILE A 1 89 ? -5.579 -2.906 41.157 1.00 94.88 89 ILE A C 1
ATOM 685 O O . ILE A 1 89 ? -4.978 -3.937 40.869 1.00 94.88 89 ILE A O 1
ATOM 689 N N . GLY A 1 90 ? -4.939 -1.738 41.279 1.00 97.25 90 GLY A N 1
ATOM 690 C CA . GLY A 1 90 ? -3.501 -1.578 41.021 1.00 97.25 90 GLY A CA 1
ATOM 691 C C . GLY A 1 90 ? -3.113 -1.516 39.535 1.00 97.25 90 GLY A C 1
ATOM 692 O O . GLY A 1 90 ? -1.931 -1.437 39.218 1.00 97.25 90 GLY A O 1
ATOM 693 N N . GLY A 1 91 ? -4.092 -1.463 38.635 1.00 97.94 91 GLY A N 1
ATOM 694 C CA . GLY A 1 91 ? -3.966 -1.331 37.187 1.00 97.94 91 GLY A CA 1
ATOM 695 C C . GLY A 1 91 ? -4.448 -2.580 36.451 1.00 97.94 91 GLY A C 1
ATOM 696 O O . GLY A 1 91 ? -4.519 -3.671 37.011 1.00 97.94 91 GLY A O 1
ATOM 697 N N . TYR A 1 92 ? -4.788 -2.434 35.173 1.00 98.44 92 TYR A N 1
ATOM 698 C CA . TYR A 1 92 ? -5.213 -3.577 34.367 1.00 98.44 92 TYR A CA 1
ATOM 699 C C . TYR A 1 92 ? -4.030 -4.534 34.123 1.00 98.44 92 TYR A C 1
ATOM 701 O O . TYR A 1 92 ? -2.940 -4.074 33.777 1.00 98.44 92 TYR A O 1
ATOM 709 N N . PRO A 1 93 ? -4.208 -5.858 34.273 1.00 98.38 93 PRO A N 1
ATOM 710 C CA . PRO A 1 93 ? -3.128 -6.818 34.060 1.00 98.38 93 PRO A CA 1
ATOM 711 C C . PRO A 1 93 ? -2.744 -6.927 32.580 1.00 98.38 93 PRO A C 1
ATOM 713 O O . PRO A 1 93 ? -3.514 -6.557 31.681 1.00 98.38 93 PRO A O 1
ATOM 716 N N . LYS A 1 94 ? -1.569 -7.503 32.311 1.00 98.31 94 LYS A N 1
ATOM 717 C CA . LYS A 1 94 ? -1.162 -7.841 30.947 1.00 98.31 94 LYS A CA 1
ATOM 718 C C . LYS A 1 94 ? -2.166 -8.815 30.325 1.00 98.31 94 LYS A C 1
ATOM 720 O O . LYS A 1 94 ? -2.577 -9.793 30.943 1.00 98.31 94 LYS A O 1
ATOM 725 N N . GLY A 1 95 ? -2.552 -8.554 29.080 1.00 97.44 95 GLY A N 1
ATOM 726 C CA . GLY A 1 95 ? -3.537 -9.349 28.350 1.00 97.44 95 GLY A CA 1
ATOM 727 C C . GLY A 1 95 ? -4.997 -8.931 28.562 1.00 97.44 95 GLY A C 1
ATOM 728 O O . GLY A 1 95 ? -5.876 -9.497 27.914 1.00 97.44 95 GLY A O 1
ATOM 729 N N . ALA A 1 96 ? -5.281 -7.940 29.415 1.00 98.00 96 ALA A N 1
ATOM 730 C CA . ALA A 1 96 ? -6.617 -7.347 29.498 1.00 98.00 96 ALA A CA 1
ATOM 731 C C . ALA A 1 96 ? -7.011 -6.705 28.156 1.00 98.00 96 ALA A C 1
ATOM 733 O O . ALA A 1 96 ? -6.190 -6.031 27.538 1.00 98.00 96 ALA A O 1
ATOM 734 N N . ILE A 1 97 ? -8.261 -6.886 27.720 1.00 97.56 97 ILE A N 1
ATOM 735 C CA . ILE A 1 97 ? -8.794 -6.262 26.500 1.00 97.56 97 ILE A CA 1
ATOM 736 C C . ILE A 1 97 ? -9.850 -5.237 26.889 1.00 97.56 97 ILE A C 1
ATOM 738 O O . ILE A 1 97 ? -10.837 -5.596 27.533 1.00 97.56 97 ILE A O 1
ATOM 742 N N . LEU A 1 98 ? -9.654 -3.986 26.471 1.00 98.00 98 LEU A N 1
ATOM 743 C CA . LEU A 1 98 ? -10.581 -2.882 26.716 1.00 98.00 98 LEU A CA 1
ATOM 744 C C . LEU A 1 98 ? -10.972 -2.183 25.414 1.00 98.00 98 LEU A C 1
ATOM 746 O O . LEU A 1 98 ? -10.189 -2.121 24.469 1.00 98.00 98 LEU A O 1
ATOM 750 N N . GLN A 1 99 ? -12.184 -1.639 25.372 1.00 97.56 99 GLN A N 1
ATOM 751 C CA . GLN A 1 99 ? -12.701 -0.887 24.231 1.00 97.56 99 GLN A CA 1
ATOM 752 C C . GLN A 1 99 ? -12.395 0.611 24.363 1.00 97.56 99 GLN A C 1
ATOM 754 O O . GLN A 1 99 ? -12.387 1.156 25.469 1.00 97.56 99 GLN A O 1
ATOM 759 N N . SER A 1 100 ? -12.183 1.283 23.231 1.00 96.94 100 SER A N 1
ATOM 760 C CA . SER A 1 100 ? -12.141 2.745 23.161 1.00 96.94 100 SER A CA 1
ATOM 761 C C . SER A 1 100 ? -13.496 3.384 23.470 1.00 96.94 100 SER A C 1
ATOM 763 O O . SER A 1 100 ? -14.556 2.780 23.286 1.00 96.94 100 SER A O 1
ATOM 765 N N . ASP A 1 101 ? -13.474 4.647 23.899 1.00 97.06 101 ASP A N 1
ATOM 766 C CA . ASP A 1 101 ? -14.687 5.398 24.245 1.00 97.06 101 ASP A CA 1
ATOM 767 C C . ASP A 1 101 ? -15.620 5.585 23.047 1.00 97.06 101 ASP A C 1
ATOM 769 O O . ASP A 1 101 ? -16.841 5.554 23.221 1.00 97.06 101 ASP A O 1
ATOM 773 N N . ASP A 1 102 ? -15.047 5.699 21.842 1.00 95.50 102 ASP A N 1
ATOM 774 C CA . ASP A 1 102 ? -15.760 5.790 20.562 1.00 95.50 102 ASP A CA 1
ATOM 775 C C . ASP A 1 102 ? -16.261 4.441 20.018 1.00 95.50 102 ASP A C 1
ATOM 777 O O . ASP A 1 102 ? -16.884 4.411 18.957 1.00 95.50 102 ASP A O 1
ATOM 781 N N . GLU A 1 103 ? -15.983 3.344 20.729 1.00 94.44 103 GLU A N 1
ATOM 782 C CA . GLU A 1 103 ? -16.437 1.977 20.444 1.00 94.44 103 GLU A CA 1
ATOM 783 C C . GLU A 1 103 ? -15.891 1.364 19.145 1.00 94.44 103 GLU A C 1
ATOM 785 O O . GLU A 1 103 ? -16.308 0.276 18.742 1.00 94.44 103 GLU A O 1
ATOM 790 N N . LYS A 1 104 ? -14.922 2.017 18.494 1.00 91.75 104 LYS A N 1
ATOM 791 C CA . LYS A 1 104 ? -14.379 1.570 17.199 1.00 91.75 104 LYS A CA 1
ATOM 792 C C . LYS A 1 104 ? -13.189 0.629 17.314 1.00 91.75 104 LYS A C 1
ATOM 794 O O . LYS A 1 104 ? -12.837 -0.005 16.320 1.00 91.75 104 LYS A O 1
ATOM 799 N N . LYS A 1 105 ? -12.525 0.587 18.469 1.00 93.38 105 LYS A N 1
ATOM 800 C CA . LYS A 1 105 ? -11.262 -0.131 18.658 1.00 93.38 105 LYS A CA 1
ATOM 801 C C . LYS A 1 105 ? -11.262 -0.897 19.973 1.00 93.38 105 LYS A C 1
ATOM 803 O O . LYS A 1 105 ? -11.833 -0.454 20.964 1.00 93.38 105 LYS A O 1
ATOM 808 N N . GLU A 1 106 ? -10.573 -2.028 19.974 1.00 96.19 106 GLU A N 1
ATOM 809 C CA . GLU A 1 106 ? -10.247 -2.794 21.173 1.00 96.19 106 GLU A CA 1
ATOM 810 C C . GLU A 1 106 ? -8.729 -2.832 21.325 1.00 96.19 106 GLU A C 1
ATOM 812 O O . GLU A 1 106 ? -8.004 -2.977 20.340 1.00 96.19 106 GLU A O 1
ATOM 817 N N . TYR A 1 107 ? -8.242 -2.707 22.550 1.00 97.12 107 TYR A N 1
ATOM 818 C CA . TYR A 1 107 ? -6.822 -2.662 22.858 1.00 97.12 107 TYR A CA 1
ATOM 819 C C . TYR A 1 107 ? -6.459 -3.736 23.876 1.00 97.12 107 TYR A C 1
ATOM 821 O O . TYR A 1 107 ? -7.135 -3.889 24.892 1.00 97.12 107 TYR A O 1
ATOM 829 N N . LEU A 1 108 ? -5.376 -4.458 23.599 1.00 97.38 108 LEU A N 1
ATOM 830 C CA . LEU A 1 108 ? -4.761 -5.448 24.472 1.00 97.38 108 LEU A CA 1
ATOM 831 C C . LEU A 1 108 ? -3.699 -4.770 25.342 1.00 97.38 108 LEU A C 1
ATOM 833 O O . LEU A 1 108 ? -2.782 -4.143 24.814 1.00 97.38 108 LEU A O 1
ATOM 837 N N . SER A 1 109 ? -3.790 -4.919 26.660 1.00 98.12 109 SER A N 1
ATOM 838 C CA . SER A 1 109 ? -2.770 -4.439 27.593 1.00 98.12 109 SER A CA 1
ATOM 839 C C . SER A 1 109 ? -1.470 -5.234 27.430 1.00 98.12 109 SER A C 1
ATOM 841 O O . SER A 1 109 ? -1.474 -6.466 27.495 1.00 98.12 109 SER A O 1
ATOM 843 N N . LEU A 1 110 ? -0.346 -4.539 27.256 1.00 98.06 110 LEU A N 1
ATOM 844 C CA . LEU A 1 110 ? 0.983 -5.131 27.050 1.00 98.06 110 LEU A CA 1
ATOM 845 C C . LEU A 1 110 ? 1.800 -5.278 28.342 1.00 98.06 110 LEU A C 1
ATOM 847 O O . LEU A 1 110 ? 2.778 -6.034 28.368 1.00 98.06 110 LEU A O 1
ATOM 851 N N . ILE A 1 111 ? 1.388 -4.586 29.404 1.00 98.31 111 ILE A N 1
ATOM 852 C CA . ILE A 1 111 ? 2.079 -4.513 30.694 1.00 98.31 111 ILE A CA 1
ATOM 853 C C . ILE A 1 111 ? 1.130 -4.872 31.839 1.00 98.31 111 ILE A C 1
ATOM 855 O O . ILE A 1 111 ? -0.084 -4.701 31.724 1.00 98.31 111 ILE A O 1
ATOM 859 N N . ASP A 1 112 ? 1.689 -5.361 32.943 1.00 98.31 112 ASP A N 1
ATOM 860 C CA . ASP A 1 112 ? 0.954 -5.492 34.201 1.00 98.31 112 ASP A CA 1
ATOM 861 C C . ASP A 1 112 ? 0.766 -4.129 34.865 1.00 98.31 112 ASP A C 1
ATOM 863 O O . ASP A 1 112 ? 1.527 -3.192 34.606 1.00 98.31 112 ASP A O 1
ATOM 867 N N . ASN A 1 113 ? -0.239 -4.029 35.739 1.00 98.25 113 ASN A N 1
ATOM 868 C CA . ASN A 1 113 ? -0.560 -2.805 36.475 1.00 98.25 113 ASN A CA 1
ATOM 869 C C . ASN A 1 113 ? -0.765 -1.593 35.544 1.00 98.25 113 ASN A C 1
ATOM 871 O O . ASN A 1 113 ? -0.374 -0.464 35.850 1.00 98.25 113 ASN A O 1
ATOM 875 N N . ASN A 1 114 ? -1.372 -1.819 34.376 1.00 98.38 114 ASN A N 1
ATOM 876 C CA . ASN A 1 114 ? -1.556 -0.802 33.354 1.00 98.38 114 ASN A CA 1
ATOM 877 C C . ASN A 1 114 ? -2.608 0.230 33.781 1.00 98.38 114 ASN A C 1
ATOM 879 O O . ASN A 1 114 ? -3.805 -0.057 33.850 1.00 98.38 114 ASN A O 1
ATOM 883 N N . LYS A 1 115 ? -2.143 1.453 34.035 1.00 98.00 115 LYS A N 1
ATOM 884 C CA . LYS A 1 115 ? -2.962 2.624 34.381 1.00 98.00 115 LYS A CA 1
ATOM 885 C C . LYS A 1 115 ? -3.005 3.669 33.262 1.00 98.00 115 LYS A C 1
ATOM 887 O O . LYS A 1 115 ? -3.575 4.743 33.435 1.00 98.00 115 LYS A O 1
ATOM 892 N N . VAL A 1 116 ? -2.389 3.383 32.112 1.00 98.06 116 VAL A N 1
ATOM 893 C CA . VAL A 1 116 ? -2.358 4.304 30.973 1.00 98.06 116 VAL A CA 1
ATOM 894 C C . VAL A 1 116 ? -3.738 4.327 30.328 1.00 98.06 116 VAL A C 1
ATOM 896 O O . VAL A 1 116 ? -4.190 3.321 29.788 1.00 98.06 116 VAL A O 1
ATOM 899 N N . ASN A 1 117 ? -4.408 5.478 30.357 1.00 97.62 117 ASN A N 1
ATOM 900 C CA . ASN A 1 117 ? -5.713 5.624 29.725 1.00 97.62 117 ASN A CA 1
ATOM 901 C C . ASN A 1 117 ? -5.569 5.676 28.194 1.00 97.62 117 ASN A C 1
ATOM 903 O O . ASN A 1 117 ? -5.096 6.670 27.634 1.00 97.62 117 ASN A O 1
ATOM 907 N N . LEU A 1 118 ? -6.029 4.611 27.531 1.00 96.44 118 LEU A N 1
ATOM 908 C CA . LEU A 1 118 ? -5.936 4.411 26.082 1.00 96.44 118 LEU A CA 1
ATOM 909 C C . LEU A 1 118 ? -6.680 5.461 25.234 1.00 96.44 118 LEU A C 1
ATOM 911 O O . LEU A 1 118 ? -6.413 5.573 24.041 1.00 96.44 118 LEU A O 1
ATOM 915 N N . ASN A 1 119 ? -7.600 6.226 25.832 1.00 96.75 119 ASN A N 1
ATOM 916 C CA . ASN A 1 119 ? -8.410 7.226 25.131 1.00 96.75 119 ASN A CA 1
ATOM 917 C C . ASN A 1 119 ? -7.798 8.637 25.138 1.00 96.75 119 ASN A C 1
ATOM 919 O O . ASN A 1 119 ? -8.211 9.476 24.339 1.00 96.75 119 ASN A O 1
ATOM 923 N N . VAL A 1 120 ? -6.853 8.923 26.042 1.00 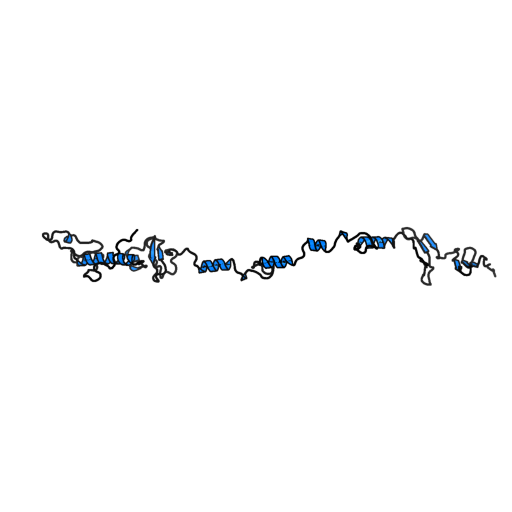96.44 120 VAL A N 1
ATOM 924 C CA . VAL A 1 120 ? -6.334 10.294 26.256 1.00 96.44 120 VAL A CA 1
ATOM 925 C C . VAL A 1 120 ? -4.813 10.397 26.252 1.00 96.44 120 VAL A C 1
ATOM 927 O O . VAL A 1 120 ? -4.286 11.484 26.023 1.00 96.44 120 VAL A O 1
ATOM 930 N N . ALA A 1 121 ? -4.091 9.305 26.521 1.00 95.38 121 ALA A N 1
ATOM 931 C CA . ALA A 1 121 ? -2.636 9.333 26.493 1.00 95.38 121 ALA A CA 1
ATOM 932 C C . ALA A 1 121 ? -2.133 9.603 25.058 1.00 95.38 121 ALA A C 1
ATOM 934 O O . ALA A 1 121 ? -2.651 9.011 24.109 1.00 95.38 121 ALA A O 1
ATOM 935 N N . PRO A 1 122 ? -1.129 10.482 24.879 1.00 93.38 122 PRO A N 1
ATOM 936 C CA . PRO A 1 122 ? -0.649 10.874 23.552 1.00 93.38 122 PRO A CA 1
ATOM 937 C C . PRO A 1 122 ? 0.046 9.727 22.812 1.00 93.38 122 PRO A C 1
ATOM 939 O O . PRO A 1 122 ? -0.000 9.665 21.586 1.00 93.38 122 PRO A O 1
ATOM 942 N N . ASP A 1 123 ? 0.675 8.821 23.560 1.00 94.06 123 ASP A N 1
ATOM 943 C CA . ASP A 1 123 ? 1.253 7.584 23.058 1.00 94.06 123 ASP A CA 1
ATOM 944 C C . ASP A 1 123 ? 0.890 6.446 24.012 1.00 94.06 123 ASP A C 1
ATOM 946 O O . ASP A 1 123 ? 1.041 6.552 25.230 1.00 94.06 123 ASP A O 1
ATOM 950 N N . ILE A 1 124 ? 0.382 5.367 23.430 1.00 96.25 124 ILE A N 1
ATOM 951 C CA . ILE A 1 124 ? -0.075 4.169 24.129 1.00 96.25 124 ILE A CA 1
ATOM 952 C C . ILE A 1 124 ? 0.691 2.924 23.676 1.00 96.25 124 ILE A C 1
ATOM 954 O O . ILE A 1 124 ? 0.463 1.855 24.227 1.00 96.25 124 ILE A O 1
ATOM 958 N N . SER A 1 125 ? 1.606 3.042 22.708 1.00 94.94 125 SER A N 1
ATOM 959 C CA . SER A 1 125 ? 2.250 1.914 22.014 1.00 94.94 125 SER A CA 1
ATOM 960 C C . SER A 1 125 ? 3.070 0.992 22.923 1.00 94.94 125 SER A C 1
ATOM 962 O O . SER A 1 125 ? 3.191 -0.198 22.646 1.00 94.94 125 SER A O 1
ATOM 964 N N . ALA A 1 126 ? 3.597 1.511 24.035 1.00 96.69 126 ALA A N 1
ATOM 965 C CA . ALA A 1 126 ? 4.315 0.718 25.035 1.00 96.69 126 ALA A CA 1
ATOM 966 C C . ALA A 1 126 ? 3.385 -0.046 26.000 1.00 96.69 126 ALA A C 1
ATOM 968 O O . ALA A 1 126 ? 3.825 -0.976 26.674 1.00 96.69 126 ALA A O 1
ATOM 969 N N . SER A 1 127 ? 2.114 0.350 26.096 1.00 97.50 127 SER A N 1
ATOM 970 C CA . SER A 1 127 ? 1.160 -0.163 27.090 1.00 97.50 127 SER A CA 1
ATOM 971 C C . SER A 1 127 ? -0.032 -0.882 26.461 1.00 97.50 127 SER A C 1
ATOM 973 O O . SER A 1 127 ? -0.642 -1.719 27.120 1.00 97.50 127 SER A O 1
ATOM 975 N N . TRP A 1 128 ? -0.353 -0.591 25.202 1.00 97.50 128 TRP A N 1
ATOM 976 C CA . TRP A 1 128 ? -1.544 -1.058 24.506 1.00 97.50 128 TRP A CA 1
ATOM 977 C C . TRP A 1 128 ? -1.236 -1.406 23.048 1.00 97.50 128 TRP A C 1
ATOM 979 O O . TRP A 1 128 ? -0.628 -0.620 22.323 1.00 97.50 128 TRP A O 1
ATOM 989 N N . GLU A 1 129 ? -1.736 -2.552 22.592 1.00 95.56 129 GLU A N 1
ATOM 990 C CA . GLU A 1 129 ? -1.731 -2.953 21.181 1.00 95.56 129 GLU A CA 1
ATOM 991 C C . GLU A 1 129 ? -3.164 -3.013 20.642 1.00 95.56 129 GLU A C 1
ATOM 993 O O . GLU A 1 129 ? -4.069 -3.499 21.316 1.00 95.56 129 GLU A O 1
ATOM 998 N N . LEU A 1 130 ? -3.387 -2.529 19.416 1.00 94.69 130 LEU A N 1
ATOM 999 C CA . LEU A 1 130 ? -4.695 -2.592 18.761 1.00 94.69 130 LEU A CA 1
ATOM 1000 C C . LEU A 1 130 ? -5.039 -4.041 18.377 1.00 94.69 130 LEU A C 1
ATOM 1002 O O . LEU A 1 130 ? -4.377 -4.649 17.533 1.00 94.69 130 LEU A O 1
ATOM 1006 N N . VAL A 1 131 ? -6.128 -4.576 18.928 1.00 93.25 131 VAL A N 1
ATOM 1007 C CA . VAL A 1 131 ? -6.637 -5.906 18.575 1.00 93.25 131 VAL A CA 1
ATOM 1008 C C . VAL A 1 131 ? -7.130 -5.883 17.127 1.00 93.25 131 VAL A C 1
ATOM 1010 O O . VAL A 1 131 ? -7.980 -5.079 16.751 1.00 93.25 131 VAL A O 1
ATOM 1013 N N . GLY A 1 132 ? -6.566 -6.753 16.285 1.00 83.00 132 GLY A N 1
ATOM 1014 C CA . GLY A 1 132 ? -6.879 -6.783 14.851 1.00 83.00 132 GLY A CA 1
ATOM 1015 C C . GLY A 1 132 ? -6.318 -5.597 14.052 1.00 83.00 132 GLY A C 1
ATOM 1016 O O . GLY A 1 132 ? -6.713 -5.405 12.907 1.00 83.00 132 GLY A O 1
ATOM 1017 N N . GLY A 1 133 ? -5.400 -4.811 14.625 1.00 69.94 133 GLY A N 1
ATOM 1018 C CA . GLY A 1 133 ? -4.817 -3.620 13.995 1.00 69.94 133 GLY A CA 1
ATOM 1019 C C . GLY A 1 133 ? -3.707 -3.875 12.974 1.00 69.94 133 GLY A C 1
ATOM 1020 O O . GLY A 1 133 ? -3.392 -2.986 12.191 1.00 69.94 133 GLY A O 1
ATOM 1021 N N . ASN A 1 134 ? -3.134 -5.080 12.939 1.00 65.56 134 ASN A N 1
ATOM 1022 C CA . ASN A 1 134 ? -1.975 -5.398 12.092 1.00 65.56 134 ASN A CA 1
ATOM 1023 C C . ASN A 1 134 ? -2.339 -5.760 10.636 1.00 65.56 134 ASN A C 1
ATOM 1025 O O . ASN A 1 134 ? -1.544 -6.384 9.933 1.00 65.56 134 ASN A O 1
ATOM 1029 N N . TYR A 1 135 ? -3.526 -5.373 10.160 1.00 70.12 135 TYR A N 1
ATOM 1030 C CA . TYR A 1 135 ? -3.929 -5.567 8.767 1.00 70.12 135 TYR A CA 1
ATOM 1031 C C . TYR A 1 135 ? -3.863 -4.247 8.002 1.00 70.12 135 TYR A C 1
ATOM 1033 O O . TYR A 1 135 ? -4.368 -3.224 8.459 1.00 70.12 135 TYR A O 1
ATOM 1041 N N . ALA A 1 136 ? -3.274 -4.280 6.805 1.00 76.06 136 ALA A N 1
ATOM 1042 C CA . ALA A 1 136 ? -3.306 -3.146 5.890 1.00 76.06 136 ALA A CA 1
ATOM 1043 C C . ALA A 1 136 ? -4.764 -2.760 5.597 1.00 76.06 136 ALA A C 1
ATOM 1045 O O . ALA A 1 136 ? -5.583 -3.616 5.243 1.00 76.06 136 ALA A O 1
ATOM 1046 N N . THR A 1 137 ? -5.098 -1.475 5.720 1.00 81.19 137 THR A N 1
ATOM 1047 C CA . THR A 1 137 ? -6.435 -1.007 5.352 1.00 81.19 137 THR A CA 1
ATOM 1048 C C . THR A 1 137 ? -6.646 -1.162 3.843 1.00 81.19 137 THR A C 1
ATOM 1050 O O . THR A 1 137 ? -5.695 -1.231 3.058 1.00 81.19 137 THR A O 1
ATOM 1053 N N . LYS A 1 138 ? -7.906 -1.153 3.384 1.00 82.38 138 LYS A N 1
ATOM 1054 C CA . LYS A 1 138 ? -8.211 -1.112 1.941 1.00 82.38 138 LYS A CA 1
ATOM 1055 C C . LYS A 1 138 ? -7.505 0.064 1.248 1.00 82.38 138 LYS A C 1
ATOM 1057 O O . LYS A 1 138 ? -7.095 -0.070 0.096 1.00 82.38 138 LYS A O 1
ATOM 1062 N N . ALA A 1 139 ? -7.347 1.189 1.948 1.00 84.88 139 ALA A N 1
ATOM 1063 C CA . ALA A 1 139 ? -6.621 2.355 1.459 1.00 84.88 139 ALA A CA 1
ATOM 1064 C C . ALA A 1 139 ? -5.111 2.089 1.358 1.00 84.88 139 ALA A C 1
ATOM 1066 O O . ALA A 1 139 ? -4.531 2.386 0.318 1.00 84.88 139 ALA A O 1
ATOM 1067 N N . ASP A 1 140 ? -4.496 1.462 2.366 1.00 85.81 140 ASP A N 1
ATOM 1068 C CA . ASP A 1 140 ? -3.070 1.093 2.339 1.00 85.81 140 ASP A CA 1
ATOM 1069 C C . ASP A 1 140 ? -2.762 0.122 1.197 1.00 85.81 140 ASP A C 1
ATOM 1071 O O . ASP A 1 140 ? -1.796 0.312 0.459 1.00 85.81 140 ASP A O 1
ATOM 1075 N N . LEU A 1 141 ? -3.627 -0.878 0.991 1.00 86.31 141 LEU A N 1
ATOM 1076 C CA . LEU A 1 141 ? -3.542 -1.798 -0.145 1.00 86.31 141 LEU A CA 1
ATOM 1077 C C . LEU A 1 141 ? -3.690 -1.068 -1.482 1.00 86.31 141 LEU A C 1
ATOM 1079 O O . LEU A 1 141 ? -2.879 -1.270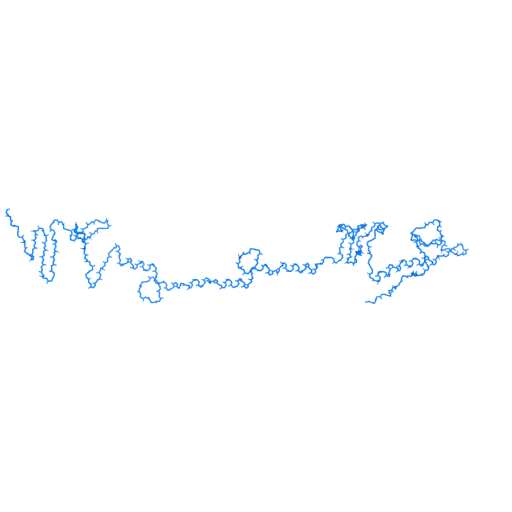 -2.381 1.00 86.31 141 LEU A O 1
ATOM 1083 N N . THR A 1 142 ? -4.693 -0.199 -1.614 1.00 84.94 142 THR A N 1
ATOM 1084 C CA . THR A 1 142 ? -4.932 0.563 -2.851 1.00 84.94 142 THR A CA 1
ATOM 1085 C C . THR A 1 142 ? -3.749 1.481 -3.166 1.00 84.94 142 THR A C 1
ATOM 1087 O O . THR A 1 142 ? -3.248 1.474 -4.287 1.00 84.94 142 THR A O 1
ATOM 1090 N N . ASN A 1 143 ? -3.240 2.216 -2.175 1.00 84.69 143 ASN A N 1
ATOM 1091 C CA . ASN A 1 143 ? -2.078 3.092 -2.322 1.00 84.69 143 ASN A CA 1
ATOM 1092 C C . ASN A 1 143 ? -0.807 2.299 -2.653 1.00 84.69 143 ASN A C 1
ATOM 1094 O O . ASN A 1 143 ? -0.051 2.686 -3.545 1.00 84.69 143 ASN A O 1
ATOM 1098 N N . GLY A 1 144 ? -0.582 1.172 -1.970 1.00 83.62 144 GLY A N 1
ATOM 1099 C CA . GLY A 1 144 ? 0.562 0.295 -2.211 1.00 83.62 144 GLY A CA 1
ATOM 1100 C C . GLY A 1 144 ? 0.560 -0.328 -3.610 1.00 83.62 144 GLY A C 1
ATOM 1101 O O . GLY A 1 144 ? 1.612 -0.405 -4.245 1.00 83.62 144 GLY A O 1
ATOM 1102 N N . LEU A 1 145 ? -0.610 -0.731 -4.113 1.00 81.25 145 LEU A N 1
ATOM 1103 C CA . LEU A 1 145 ? -0.775 -1.271 -5.466 1.00 81.25 145 LEU A CA 1
ATOM 1104 C C . LEU A 1 145 ? -0.637 -0.179 -6.533 1.00 81.25 145 LEU A C 1
ATOM 1106 O O . LEU A 1 145 ? 0.129 -0.355 -7.480 1.00 81.25 145 LEU A O 1
ATOM 1110 N N . ASN A 1 146 ? -1.291 0.971 -6.347 1.00 73.25 146 ASN A N 1
ATOM 1111 C CA . ASN A 1 146 ? -1.216 2.097 -7.282 1.00 73.25 146 ASN A CA 1
ATOM 1112 C C . ASN A 1 146 ? 0.213 2.634 -7.419 1.00 73.25 146 ASN A C 1
ATOM 1114 O O . ASN A 1 146 ? 0.632 2.966 -8.520 1.00 73.25 146 ASN A O 1
ATOM 1118 N N . LYS A 1 147 ? 1.002 2.656 -6.337 1.00 73.69 147 LYS A N 1
ATOM 1119 C CA . LYS A 1 147 ? 2.414 3.071 -6.386 1.00 73.69 147 LYS A CA 1
ATOM 1120 C C . LYS A 1 147 ? 3.310 2.099 -7.167 1.00 73.69 147 LYS A C 1
ATOM 1122 O O . LYS A 1 147 ? 4.351 2.510 -7.662 1.00 73.69 147 LYS A O 1
ATOM 1127 N N . LYS A 1 148 ? 2.944 0.817 -7.267 1.00 65.50 148 LYS A N 1
ATOM 1128 C CA . LYS A 1 148 ? 3.719 -0.198 -8.008 1.00 65.50 148 LYS A CA 1
ATOM 1129 C C . LYS A 1 148 ? 3.292 -0.350 -9.472 1.00 65.50 148 LYS A C 1
ATOM 1131 O O . LYS A 1 148 ? 4.047 -0.924 -10.250 1.00 65.50 148 LYS A O 1
ATOM 1136 N N . VAL A 1 149 ? 2.108 0.140 -9.844 1.00 66.12 149 VAL A N 1
ATOM 1137 C CA . VAL A 1 149 ? 1.518 0.012 -11.190 1.00 66.12 149 VAL A CA 1
ATOM 1138 C C . VAL A 1 149 ? 0.934 1.359 -11.630 1.00 66.12 149 VAL A C 1
ATOM 1140 O O . VAL A 1 149 ? -0.196 1.441 -12.106 1.00 66.12 149 VAL A O 1
ATOM 1143 N N . ASN A 1 150 ? 1.661 2.455 -11.416 1.00 70.50 150 ASN A N 1
ATOM 1144 C CA . ASN A 1 150 ? 1.146 3.768 -11.781 1.00 70.50 150 ASN A CA 1
ATOM 1145 C C . ASN A 1 150 ? 1.397 4.020 -13.270 1.00 70.50 150 ASN A C 1
ATOM 1147 O O . ASN A 1 150 ? 2.537 4.069 -13.727 1.00 70.50 150 ASN A O 1
ATOM 1151 N N . THR A 1 151 ? 0.339 4.222 -14.052 1.00 65.94 151 THR A N 1
ATOM 1152 C CA . THR A 1 151 ? 0.454 4.575 -15.478 1.00 65.94 151 THR A CA 1
ATOM 1153 C C . THR A 1 151 ? 1.153 5.920 -15.698 1.00 65.94 151 THR A C 1
ATOM 1155 O O . THR A 1 151 ? 1.639 6.175 -16.794 1.00 65.94 151 THR A O 1
ATOM 1158 N N . SER A 1 152 ? 1.246 6.774 -14.669 1.00 72.50 152 SER A N 1
ATOM 1159 C CA . SER A 1 152 ? 2.060 8.002 -14.679 1.00 72.50 152 SER A CA 1
ATOM 1160 C C . SER A 1 152 ? 3.562 7.739 -14.811 1.00 72.50 152 SER A C 1
ATOM 1162 O O . SER A 1 152 ? 4.299 8.594 -15.321 1.00 72.50 152 SER A O 1
ATOM 1164 N N . ASP A 1 153 ? 3.992 6.564 -14.35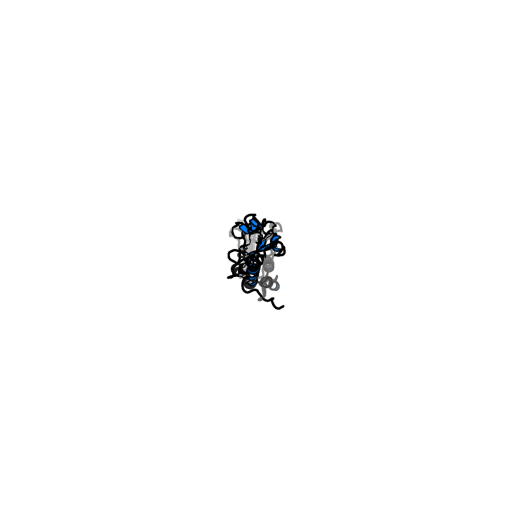2 1.00 76.38 153 ASP A N 1
ATOM 1165 C CA . ASP A 1 153 ? 5.384 6.117 -14.337 1.00 76.38 153 ASP A CA 1
ATOM 1166 C C . ASP A 1 153 ? 5.717 5.346 -15.621 1.00 76.38 153 ASP A C 1
ATOM 1168 O O . ASP A 1 153 ? 6.866 4.971 -15.849 1.00 76.38 153 ASP A O 1
ATOM 1172 N N . VAL A 1 154 ? 4.717 5.151 -16.491 1.00 82.69 154 VAL A N 1
ATOM 1173 C CA . VAL A 1 154 ? 4.886 4.626 -17.840 1.00 82.69 154 VAL A CA 1
ATOM 1174 C C . VAL A 1 154 ? 5.190 5.791 -18.782 1.00 82.69 154 VAL A C 1
ATOM 1176 O O . VAL A 1 154 ? 4.331 6.627 -19.069 1.00 82.69 154 VAL A O 1
ATOM 1179 N N . SER A 1 155 ? 6.429 5.871 -19.266 1.00 80.19 155 SER A N 1
ATOM 1180 C CA . SER A 1 155 ? 6.817 6.899 -20.234 1.00 80.19 155 SER A CA 1
ATOM 1181 C C . SER A 1 155 ? 6.211 6.618 -21.609 1.00 80.19 155 SER A C 1
ATOM 1183 O O . SER A 1 155 ? 6.155 5.471 -22.055 1.00 80.19 155 SER A O 1
ATOM 1185 N N . GLN A 1 156 ? 5.798 7.684 -22.300 1.00 81.06 156 GLN A N 1
ATOM 1186 C CA . GLN A 1 156 ? 5.371 7.652 -23.705 1.00 81.06 156 GLN A CA 1
ATOM 1187 C C . GLN A 1 156 ? 6.527 7.907 -24.688 1.00 81.06 156 GLN A C 1
ATOM 1189 O O . GLN A 1 156 ? 6.322 7.837 -25.899 1.00 81.06 156 GLN A O 1
ATOM 1194 N N . THR A 1 157 ? 7.740 8.152 -24.181 1.00 82.50 157 THR A N 1
ATOM 1195 C CA . THR A 1 157 ? 8.942 8.400 -24.988 1.00 82.50 157 THR A CA 1
ATOM 1196 C C . THR A 1 157 ? 10.096 7.527 -24.496 1.00 82.50 157 THR A C 1
ATOM 1198 O O . THR A 1 157 ? 10.343 7.416 -23.298 1.00 82.50 157 THR A O 1
ATOM 1201 N N . LEU A 1 158 ? 10.798 6.858 -25.414 1.00 84.62 158 LEU A N 1
ATOM 1202 C CA . LEU A 1 158 ? 11.839 5.897 -25.049 1.00 84.62 158 LEU A CA 1
ATOM 1203 C C . LEU A 1 158 ? 13.057 6.615 -24.446 1.00 84.62 158 LEU A C 1
ATOM 1205 O O . LEU A 1 158 ? 13.634 7.489 -25.089 1.00 84.62 158 LEU A O 1
ATOM 1209 N N . GLY A 1 159 ? 13.465 6.211 -23.238 1.00 80.38 159 GLY A N 1
ATOM 1210 C CA . GLY A 1 159 ? 14.726 6.640 -22.617 1.00 80.38 159 GLY A CA 1
ATOM 1211 C C . GLY A 1 159 ? 14.816 8.129 -22.263 1.00 80.38 159 GLY A C 1
ATOM 1212 O O . GLY A 1 159 ? 15.921 8.648 -22.142 1.00 80.38 159 GLY A O 1
ATOM 1213 N N . ASN A 1 160 ? 13.687 8.828 -22.125 1.00 82.69 160 ASN A N 1
ATOM 1214 C CA . ASN A 1 160 ? 13.662 10.267 -21.840 1.00 82.69 160 ASN A CA 1
ATOM 1215 C C . ASN A 1 160 ? 13.673 10.620 -20.342 1.00 82.69 160 ASN A C 1
ATOM 1217 O O . ASN A 1 160 ? 13.862 11.785 -20.006 1.00 82.69 160 ASN A O 1
ATOM 1221 N N . ASP A 1 161 ? 13.425 9.650 -19.460 1.00 81.75 161 ASP A N 1
ATOM 1222 C CA . ASP A 1 161 ? 13.255 9.867 -18.025 1.00 81.75 161 ASP A CA 1
ATOM 1223 C C . ASP A 1 161 ? 13.757 8.642 -17.249 1.00 81.75 161 ASP A C 1
ATOM 1225 O O . ASP A 1 161 ? 13.254 7.533 -17.422 1.00 81.75 161 ASP A O 1
ATOM 1229 N N . LEU A 1 162 ? 14.767 8.848 -16.399 1.00 82.31 162 LEU A N 1
ATOM 1230 C CA . LEU A 1 162 ? 15.405 7.806 -15.584 1.00 82.31 162 LEU A CA 1
ATOM 1231 C C . LEU A 1 162 ? 14.512 7.310 -14.438 1.00 82.31 162 LEU A C 1
ATOM 1233 O O . LEU A 1 162 ? 14.812 6.288 -13.826 1.00 82.31 162 LEU A O 1
ATOM 1237 N N . THR A 1 163 ? 13.436 8.035 -14.132 1.00 82.56 163 THR A N 1
ATOM 1238 C CA . THR A 1 163 ? 12.497 7.705 -13.051 1.00 82.56 163 THR A CA 1
ATOM 1239 C C . THR A 1 163 ? 11.266 6.945 -13.541 1.00 82.56 163 THR A C 1
ATOM 1241 O O . THR A 1 163 ? 10.434 6.544 -12.729 1.00 82.56 163 THR A O 1
ATOM 1244 N N . LYS A 1 164 ? 11.157 6.711 -14.855 1.00 85.06 164 LYS A N 1
ATOM 1245 C CA . LYS A 1 164 ? 10.000 6.081 -15.499 1.00 85.06 164 LYS A CA 1
ATOM 1246 C C . LYS A 1 164 ? 10.392 4.836 -16.283 1.00 85.06 164 LYS A C 1
ATOM 1248 O O . LYS A 1 164 ? 11.488 4.739 -16.830 1.00 85.06 164 LYS A O 1
ATOM 1253 N N . LEU A 1 165 ? 9.461 3.893 -16.388 1.00 83.31 165 LEU A N 1
ATOM 1254 C CA . LEU A 1 165 ? 9.603 2.707 -17.231 1.00 83.31 165 LEU A CA 1
ATOM 1255 C C . LEU A 1 165 ? 8.933 2.966 -18.589 1.00 83.31 165 LEU A C 1
ATOM 1257 O O . LEU A 1 165 ? 7.813 3.470 -18.627 1.00 83.31 165 LEU A O 1
ATOM 1261 N N . PRO A 1 166 ? 9.556 2.644 -19.731 1.00 85.38 166 PRO A N 1
ATOM 1262 C CA . PRO A 1 166 ? 8.854 2.689 -21.010 1.00 85.38 166 PRO A CA 1
ATOM 1263 C C . PRO A 1 166 ? 7.811 1.561 -21.089 1.00 85.38 166 PRO A C 1
ATOM 1265 O O . PRO A 1 166 ? 8.031 0.467 -20.564 1.00 85.38 166 PRO A O 1
ATOM 1268 N N . SER A 1 167 ? 6.682 1.798 -21.766 1.00 86.00 167 SER A N 1
ATOM 1269 C CA . SER A 1 167 ? 5.721 0.717 -22.031 1.00 86.00 167 SER A CA 1
ATOM 1270 C C . SER A 1 167 ? 6.308 -0.314 -23.000 1.00 86.00 167 SER A C 1
ATOM 1272 O O . SER A 1 167 ? 7.122 0.024 -23.862 1.00 86.00 167 SER A O 1
ATOM 1274 N N . LEU A 1 168 ? 5.865 -1.573 -22.903 1.00 86.31 168 LEU A N 1
ATOM 1275 C CA . LEU A 1 168 ? 6.262 -2.612 -23.860 1.00 86.31 168 LEU A CA 1
ATOM 1276 C C . LEU A 1 168 ? 5.904 -2.211 -25.300 1.00 86.31 168 LEU A C 1
ATOM 1278 O O . LEU A 1 168 ? 6.748 -2.312 -26.182 1.00 86.31 168 LEU A O 1
ATOM 1282 N N . ASP A 1 169 ? 4.696 -1.681 -25.514 1.00 88.69 169 ASP A N 1
ATOM 1283 C CA . ASP A 1 169 ? 4.246 -1.159 -26.813 1.00 88.69 169 ASP A CA 1
ATOM 1284 C C . ASP A 1 169 ? 5.192 -0.080 -27.368 1.00 88.69 169 ASP A C 1
ATOM 1286 O O . ASP A 1 169 ? 5.605 -0.134 -28.526 1.00 88.69 169 ASP A O 1
ATOM 1290 N N . LEU A 1 170 ? 5.611 0.867 -26.523 1.00 89.25 170 LEU A N 1
ATOM 1291 C CA . LEU A 1 170 ? 6.541 1.921 -26.905 1.00 89.25 170 LEU A CA 1
ATOM 1292 C C . LEU A 1 170 ? 7.912 1.359 -27.286 1.00 89.25 170 LEU A C 1
ATOM 1294 O O . LEU A 1 170 ? 8.461 1.762 -28.311 1.00 89.25 170 LEU A O 1
ATOM 1298 N N . VAL A 1 171 ? 8.458 0.441 -26.482 1.00 88.88 171 VAL A N 1
ATOM 1299 C CA . VAL A 1 171 ? 9.737 -0.221 -26.780 1.00 88.88 171 VAL A CA 1
ATOM 1300 C C . VAL A 1 171 ? 9.642 -0.932 -28.125 1.00 88.88 171 VAL A C 1
ATOM 1302 O O . VAL A 1 171 ? 10.476 -0.696 -28.996 1.00 88.88 171 VAL A O 1
ATOM 1305 N N . THR A 1 172 ? 8.602 -1.741 -28.331 1.00 88.94 172 THR A N 1
ATOM 1306 C CA . THR A 1 172 ? 8.382 -2.473 -29.582 1.00 88.94 172 THR A CA 1
ATOM 1307 C C . THR A 1 172 ? 8.263 -1.526 -30.777 1.00 88.94 172 THR A C 1
ATOM 1309 O O . THR A 1 172 ? 8.924 -1.737 -31.794 1.00 88.94 172 THR A O 1
ATOM 1312 N N . ARG A 1 173 ? 7.480 -0.450 -30.657 1.00 90.06 173 ARG A N 1
ATOM 1313 C CA . ARG A 1 173 ? 7.261 0.525 -31.732 1.00 90.06 173 ARG A CA 1
ATOM 1314 C C . ARG A 1 173 ? 8.523 1.310 -32.087 1.00 90.06 173 ARG A C 1
ATOM 1316 O O . ARG A 1 173 ? 8.816 1.471 -33.269 1.00 90.06 173 ARG A O 1
ATOM 1323 N N . GLU A 1 174 ? 9.267 1.813 -31.103 1.00 88.94 174 GLU A N 1
ATOM 1324 C CA . GLU A 1 174 ? 10.464 2.626 -31.365 1.00 88.94 174 GLU A CA 1
ATOM 1325 C C . GLU A 1 174 ? 11.659 1.786 -31.828 1.00 88.94 174 GLU A C 1
ATOM 1327 O O . GLU A 1 174 ? 12.396 2.230 -32.713 1.00 88.94 174 GLU A O 1
ATOM 1332 N N . LEU A 1 175 ? 11.836 0.564 -31.306 1.00 86.06 175 LEU A N 1
ATOM 1333 C CA . LEU A 1 175 ? 12.833 -0.369 -31.845 1.00 86.06 175 LEU A CA 1
ATOM 1334 C C . LEU A 1 175 ? 12.454 -0.823 -33.257 1.00 86.06 175 LEU A C 1
ATOM 1336 O O . LEU A 1 175 ? 13.331 -0.893 -34.111 1.00 86.06 175 LEU A O 1
ATOM 1340 N N . GLY A 1 176 ? 11.165 -1.047 -33.535 1.00 86.25 176 GLY A N 1
ATOM 1341 C CA . GLY A 1 176 ? 10.680 -1.422 -34.866 1.00 86.25 176 GLY A CA 1
ATOM 1342 C C . GLY A 1 176 ? 10.949 -0.379 -35.960 1.00 86.25 176 GLY A C 1
ATOM 1343 O O . GLY A 1 176 ? 11.003 -0.727 -37.135 1.00 86.25 176 GLY A O 1
ATOM 1344 N N . LYS A 1 177 ? 11.167 0.895 -35.601 1.00 87.88 177 LYS A N 1
ATOM 1345 C CA . LYS A 1 177 ? 11.576 1.953 -36.547 1.00 87.88 177 LYS A CA 1
ATOM 1346 C C . LYS A 1 177 ? 13.073 1.934 -36.876 1.00 87.88 177 LYS A C 1
ATOM 1348 O O . LYS A 1 177 ? 13.492 2.593 -37.830 1.00 87.88 177 LYS A O 1
ATOM 1353 N N . LYS A 1 178 ? 13.910 1.278 -36.066 1.00 85.94 178 LYS A N 1
ATOM 1354 C CA . LYS A 1 178 ? 15.356 1.200 -36.312 1.00 85.94 178 LYS A CA 1
ATOM 1355 C C . LYS A 1 178 ? 15.613 0.125 -37.367 1.00 85.94 178 LYS A C 1
ATOM 1357 O O . LYS A 1 178 ? 15.136 -0.994 -37.236 1.00 85.94 178 LYS A O 1
ATOM 1362 N N . ALA A 1 179 ? 16.391 0.461 -38.396 1.00 82.50 179 ALA A N 1
ATOM 1363 C CA . ALA A 1 179 ? 16.878 -0.534 -39.347 1.00 82.50 179 ALA A CA 1
ATOM 1364 C C . ALA A 1 179 ? 17.711 -1.580 -38.594 1.00 82.50 179 ALA A C 1
ATOM 1366 O O . ALA A 1 179 ? 18.576 -1.215 -37.790 1.00 82.50 179 ALA A O 1
ATOM 1367 N N . SER A 1 180 ? 17.455 -2.861 -38.844 1.00 83.31 180 SER A N 1
ATOM 1368 C CA . SER A 1 180 ? 18.257 -3.926 -38.250 1.00 83.31 180 SER A CA 1
ATOM 1369 C C . SER A 1 180 ? 19.696 -3.857 -38.770 1.00 83.31 180 SER A C 1
ATOM 1371 O O . SER A 1 180 ? 19.978 -3.297 -39.834 1.00 83.31 180 SER A O 1
ATOM 1373 N N . THR A 1 181 ? 20.637 -4.461 -38.044 1.00 80.44 181 THR A N 1
ATOM 1374 C CA . THR A 1 181 ? 22.016 -4.612 -38.535 1.00 80.44 181 THR A CA 1
ATOM 1375 C C . THR A 1 181 ? 22.049 -5.326 -39.891 1.00 80.44 181 THR A C 1
ATOM 1377 O O . THR A 1 181 ? 22.886 -4.992 -40.725 1.00 80.44 181 THR A O 1
ATOM 1380 N N . ALA A 1 182 ? 21.109 -6.249 -40.136 1.00 79.06 182 ALA A N 1
ATOM 1381 C CA . ALA A 1 182 ? 20.956 -6.925 -41.419 1.00 79.06 182 ALA A CA 1
ATOM 1382 C C . ALA A 1 182 ? 20.503 -5.958 -42.523 1.00 79.06 182 ALA A C 1
ATOM 1384 O O . ALA A 1 182 ? 21.110 -5.935 -43.588 1.00 79.06 182 ALA A O 1
ATOM 1385 N N . ASP A 1 183 ? 19.519 -5.093 -42.256 1.00 83.50 183 ASP A N 1
ATOM 1386 C CA . ASP A 1 183 ? 19.067 -4.081 -43.222 1.00 83.50 183 ASP A CA 1
ATOM 1387 C C . ASP A 1 183 ? 20.203 -3.129 -43.595 1.00 83.50 183 ASP A C 1
ATOM 1389 O O . ASP A 1 183 ? 20.412 -2.836 -44.768 1.00 83.50 183 ASP A O 1
ATOM 1393 N N . VAL A 1 184 ? 20.975 -2.665 -42.605 1.00 81.75 184 VAL A N 1
ATOM 1394 C CA . VAL A 1 184 ? 22.129 -1.782 -42.838 1.00 81.75 184 VAL A CA 1
ATOM 1395 C C . VAL A 1 184 ? 23.229 -2.501 -43.619 1.00 81.75 184 VAL A C 1
ATOM 1397 O O . VAL A 1 184 ? 23.791 -1.910 -44.539 1.00 81.75 184 VAL A O 1
ATOM 1400 N N . ALA A 1 185 ? 23.517 -3.764 -43.301 1.00 80.81 185 ALA A N 1
ATOM 1401 C CA . ALA A 1 185 ? 24.487 -4.569 -44.042 1.00 80.81 185 ALA A CA 1
ATOM 1402 C C . ALA A 1 185 ? 24.045 -4.830 -45.493 1.00 80.81 185 ALA A C 1
ATOM 1404 O O . ALA A 1 185 ? 24.894 -4.884 -46.379 1.00 80.81 185 ALA A O 1
ATOM 1405 N N . ASN A 1 186 ? 22.735 -4.916 -45.734 1.00 82.38 186 ASN A N 1
ATOM 1406 C CA . ASN A 1 186 ? 22.143 -5.139 -47.053 1.00 82.38 186 ASN A CA 1
ATOM 1407 C C . ASN A 1 186 ? 21.932 -3.847 -47.865 1.00 82.38 186 ASN A C 1
ATOM 1409 O O . ASN A 1 186 ? 21.656 -3.929 -49.059 1.00 82.38 186 ASN A O 1
ATOM 1413 N N . LYS A 1 187 ? 22.083 -2.649 -47.272 1.00 83.94 187 LYS A N 1
ATOM 1414 C CA . LYS A 1 187 ? 21.972 -1.366 -48.003 1.00 83.94 187 LYS A CA 1
ATOM 1415 C C . LYS A 1 187 ? 23.029 -1.188 -49.093 1.00 83.94 187 LYS A C 1
ATOM 1417 O O . LYS A 1 187 ? 22.821 -0.399 -50.010 1.00 83.94 187 LYS A O 1
ATOM 1422 N N . LEU A 1 188 ? 24.153 -1.888 -48.984 1.00 80.81 188 LEU A N 1
ATOM 1423 C CA . LEU A 1 188 ? 25.154 -1.971 -50.035 1.00 80.81 188 LEU A CA 1
ATOM 1424 C C . LEU A 1 188 ? 25.512 -3.438 -50.214 1.00 80.81 188 LEU A C 1
ATOM 1426 O O . LEU A 1 188 ? 26.227 -4.011 -49.392 1.00 80.81 188 LEU A O 1
ATOM 1430 N N . ASP A 1 189 ? 25.034 -4.030 -51.300 1.00 81.44 189 ASP A N 1
ATOM 1431 C CA . ASP A 1 189 ? 25.482 -5.352 -51.698 1.00 81.44 189 ASP A CA 1
ATOM 1432 C C . ASP A 1 189 ? 26.983 -5.288 -52.022 1.00 81.44 189 ASP A C 1
ATOM 1434 O O . ASP A 1 189 ? 27.403 -4.783 -53.064 1.00 81.44 189 ASP A O 1
ATOM 1438 N N . LYS A 1 190 ? 27.818 -5.777 -51.099 1.00 81.31 190 LYS A N 1
ATOM 1439 C CA . LYS A 1 190 ? 29.278 -5.795 -51.271 1.00 81.31 190 LYS A CA 1
ATOM 1440 C C . LYS A 1 190 ? 29.699 -6.660 -52.459 1.00 81.31 190 LYS A C 1
ATOM 1442 O O . LYS A 1 190 ? 30.774 -6.421 -52.998 1.00 81.31 190 LYS A O 1
ATOM 1447 N N . SER A 1 191 ? 28.870 -7.621 -52.877 1.00 81.94 191 SER A N 1
ATOM 1448 C CA . SER A 1 191 ? 29.114 -8.415 -54.084 1.00 81.94 191 SER A CA 1
ATOM 1449 C C . SER A 1 191 ? 28.865 -7.612 -55.366 1.00 81.94 191 SER A C 1
ATOM 1451 O O . SER A 1 191 ? 29.499 -7.872 -56.388 1.00 81.94 191 SER A O 1
ATOM 1453 N N . ALA A 1 192 ? 28.038 -6.563 -55.295 1.00 83.62 192 ALA A N 1
ATOM 1454 C CA . ALA A 1 192 ? 27.830 -5.617 -56.383 1.00 83.62 192 ALA A CA 1
ATOM 1455 C C . ALA A 1 192 ? 28.958 -4.575 -56.505 1.00 83.62 192 ALA A C 1
ATOM 1457 O O . ALA A 1 192 ? 28.999 -3.870 -57.511 1.00 83.62 192 ALA A O 1
ATOM 1458 N N . VAL A 1 193 ? 29.878 -4.471 -55.531 1.00 90.31 193 VAL A N 1
ATOM 1459 C CA . VAL A 1 193 ? 31.057 -3.588 -55.602 1.00 90.31 193 VAL A CA 1
ATOM 1460 C C . VAL A 1 193 ? 32.249 -4.365 -56.155 1.00 90.31 193 VAL A C 1
ATOM 1462 O O . VAL A 1 193 ? 32.921 -5.112 -55.444 1.00 90.31 193 VAL A O 1
ATOM 1465 N N . VAL A 1 194 ? 32.537 -4.171 -57.438 1.00 88.19 194 VAL A N 1
ATOM 1466 C CA . VAL A 1 194 ? 33.537 -4.961 -58.168 1.00 88.19 194 VAL A CA 1
ATOM 1467 C C . VAL A 1 194 ? 34.864 -4.215 -58.323 1.00 88.19 194 VAL A C 1
ATOM 1469 O O . VAL A 1 194 ? 34.903 -2.991 -58.411 1.00 88.19 194 VAL A O 1
ATOM 1472 N N . GLN A 1 195 ? 35.974 -4.957 -58.392 1.00 84.31 195 GLN A N 1
ATOM 1473 C CA . GLN A 1 195 ? 37.330 -4.406 -58.582 1.00 84.31 195 GLN A CA 1
ATOM 1474 C C . GLN A 1 195 ? 37.685 -4.130 -60.059 1.00 84.31 195 GLN A C 1
ATOM 1476 O O . GLN A 1 195 ? 38.842 -3.872 -60.374 1.00 84.31 195 GLN A O 1
ATOM 1481 N N . GLY A 1 196 ? 36.708 -4.200 -60.968 1.00 81.12 196 GLY A N 1
ATOM 1482 C CA . GLY A 1 196 ? 36.869 -3.902 -62.394 1.00 81.12 196 GLY A CA 1
ATOM 1483 C C . GLY A 1 196 ? 36.223 -2.573 -62.790 1.00 81.12 196 GLY A C 1
ATOM 1484 O O . GLY A 1 196 ? 35.361 -2.052 -62.082 1.00 81.12 196 GLY A O 1
ATOM 1485 N N . THR A 1 197 ? 36.618 -2.039 -63.944 1.00 81.12 197 THR A N 1
ATOM 1486 C CA . THR A 1 197 ? 36.055 -0.811 -64.526 1.00 81.12 197 THR A CA 1
ATOM 1487 C C . THR A 1 197 ? 35.303 -1.099 -65.819 1.00 81.12 197 THR A C 1
ATOM 1489 O O . THR A 1 197 ? 35.800 -1.864 -66.635 1.00 81.12 197 THR A O 1
ATOM 1492 N N . GLY A 1 198 ? 34.176 -0.410 -66.036 1.00 74.69 198 GLY A N 1
ATOM 1493 C CA . GLY A 1 198 ? 33.549 -0.213 -67.351 1.00 74.69 198 GLY A CA 1
ATOM 1494 C C . GLY A 1 198 ? 33.024 -1.468 -68.065 1.00 74.69 198 GLY A C 1
ATOM 1495 O O . GLY A 1 198 ? 33.805 -2.223 -68.630 1.00 74.69 198 GLY A O 1
ATOM 1496 N N . THR A 1 199 ? 31.689 -1.621 -68.074 1.00 73.06 199 THR A N 1
ATOM 1497 C CA . THR A 1 199 ? 30.776 -2.355 -69.008 1.00 73.06 199 THR A CA 1
ATOM 1498 C C . THR A 1 199 ? 29.581 -2.965 -68.266 1.00 73.06 199 THR A C 1
ATOM 1500 O O . THR A 1 199 ? 28.550 -3.219 -68.881 1.00 73.06 199 THR A O 1
ATOM 1503 N N . SER A 1 200 ? 29.683 -3.155 -66.944 1.00 84.88 200 SER A N 1
ATOM 1504 C CA . SER A 1 200 ? 28.572 -3.654 -66.124 1.00 84.88 200 SER A CA 1
ATOM 1505 C C . SER A 1 200 ? 27.439 -2.629 -66.027 1.00 84.88 200 SER A C 1
ATOM 1507 O O . SER A 1 200 ? 27.674 -1.466 -65.700 1.00 84.88 200 SER A O 1
ATOM 1509 N N . THR A 1 201 ? 26.207 -3.076 -66.269 1.00 86.19 201 THR A N 1
ATOM 1510 C CA . THR A 1 201 ? 24.974 -2.297 -66.059 1.00 86.19 201 THR A CA 1
ATOM 1511 C C . THR A 1 201 ? 24.330 -2.569 -64.697 1.00 86.19 201 THR A C 1
ATOM 1513 O O . THR A 1 201 ? 23.313 -1.964 -64.372 1.00 86.19 201 THR A O 1
ATOM 1516 N N . THR A 1 202 ? 24.888 -3.496 -63.911 1.00 84.62 202 THR A N 1
ATOM 1517 C CA . THR A 1 202 ? 24.287 -4.005 -62.664 1.00 84.62 202 THR A CA 1
ATOM 1518 C C . THR A 1 202 ? 25.209 -3.908 -61.449 1.00 84.62 202 THR A C 1
ATOM 1520 O O . THR A 1 202 ? 24.762 -4.148 -60.333 1.00 84.62 202 THR A O 1
ATOM 1523 N N . SER A 1 203 ? 26.487 -3.570 -61.637 1.00 88.81 203 SER A N 1
ATOM 1524 C CA . SER A 1 203 ? 27.498 -3.504 -60.572 1.00 88.81 203 SER A CA 1
ATOM 1525 C C . SER A 1 203 ? 28.072 -2.095 -60.435 1.00 88.81 203 SER A C 1
ATOM 1527 O O . SER A 1 203 ? 28.213 -1.367 -61.416 1.00 88.81 203 SER A O 1
ATOM 1529 N N . VAL A 1 204 ? 28.463 -1.731 -59.215 1.00 89.25 204 VAL A N 1
ATOM 1530 C CA . VAL A 1 204 ? 29.173 -0.488 -58.896 1.00 89.25 204 VAL A CA 1
ATOM 1531 C C . VAL A 1 204 ? 30.681 -0.744 -58.943 1.00 89.25 204 VAL A C 1
ATOM 1533 O O . VAL A 1 204 ? 31.171 -1.758 -58.448 1.00 89.25 204 VAL A O 1
ATOM 1536 N N . MET A 1 205 ? 31.444 0.181 -59.524 1.00 91.31 205 MET A N 1
ATOM 1537 C CA . MET A 1 205 ? 32.909 0.098 -59.548 1.00 91.31 205 MET A CA 1
ATOM 1538 C C . MET A 1 205 ? 33.498 0.487 -58.187 1.00 91.31 205 MET A C 1
ATOM 1540 O O . MET A 1 205 ? 33.066 1.468 -57.577 1.00 91.31 205 MET A O 1
ATOM 1544 N N . SER A 1 206 ? 34.516 -0.237 -57.718 1.00 91.56 206 SER A N 1
ATOM 1545 C CA . SER A 1 206 ? 35.261 0.158 -56.520 1.00 91.56 206 SER A CA 1
ATOM 1546 C C . SER A 1 206 ? 36.158 1.371 -56.811 1.00 91.56 206 SER A C 1
ATOM 1548 O O . SER A 1 206 ? 36.740 1.495 -57.891 1.00 91.56 206 SER A O 1
ATOM 1550 N N . GLN A 1 207 ? 36.334 2.258 -55.824 1.00 92.38 207 GLN A N 1
ATOM 1551 C CA . GLN A 1 207 ? 37.274 3.382 -55.939 1.00 92.38 207 GLN A CA 1
ATOM 1552 C C . GLN A 1 207 ? 38.695 2.894 -56.252 1.00 92.38 207 GLN A C 1
ATOM 1554 O O . GLN A 1 207 ? 39.396 3.508 -57.049 1.00 92.38 207 GLN A O 1
ATOM 1559 N N . LYS A 1 208 ? 39.114 1.773 -55.648 1.00 90.56 208 LYS A N 1
ATOM 1560 C CA . LYS A 1 208 ? 40.418 1.162 -55.918 1.00 90.56 208 LYS A CA 1
ATOM 1561 C C . LYS A 1 208 ? 40.547 0.719 -57.378 1.00 90.56 208 LYS A C 1
ATOM 1563 O O . LYS A 1 208 ? 41.544 1.058 -57.999 1.00 90.56 208 LYS A O 1
ATOM 1568 N N . GLY A 1 209 ? 39.545 0.035 -57.932 1.00 88.94 209 GLY A N 1
ATOM 1569 C CA . GLY A 1 209 ? 39.551 -0.414 -59.326 1.00 88.94 209 GLY A CA 1
ATOM 1570 C C . GLY A 1 209 ? 39.614 0.756 -60.309 1.00 88.94 209 GLY A C 1
ATOM 1571 O O . GLY A 1 209 ? 40.395 0.719 -61.256 1.00 88.94 209 GLY A O 1
ATOM 1572 N N . VAL A 1 210 ? 38.870 1.837 -60.040 1.00 89.44 210 VAL A N 1
ATOM 1573 C CA . VAL A 1 210 ? 38.945 3.081 -60.829 1.00 89.44 210 VAL A CA 1
ATOM 1574 C C . VAL A 1 210 ? 40.334 3.714 -60.737 1.00 89.44 210 VAL A C 1
ATOM 1576 O O . VAL A 1 210 ? 40.913 4.058 -61.764 1.00 89.44 210 VAL A O 1
ATOM 1579 N N . THR A 1 211 ? 40.886 3.846 -59.529 1.00 88.62 211 THR A N 1
ATOM 1580 C CA . THR A 1 211 ? 42.230 4.404 -59.313 1.00 88.62 211 THR A CA 1
ATOM 1581 C C . THR A 1 211 ? 43.304 3.579 -60.021 1.00 88.62 211 THR A C 1
ATOM 1583 O O . THR A 1 211 ? 44.165 4.144 -60.693 1.00 88.62 211 THR A O 1
ATOM 1586 N N . ASP A 1 212 ? 43.246 2.251 -59.912 1.00 88.06 212 ASP A N 1
ATOM 1587 C CA . ASP A 1 212 ? 44.200 1.343 -60.549 1.00 88.06 212 ASP A CA 1
ATOM 1588 C C . ASP A 1 212 ? 44.132 1.460 -62.081 1.00 88.06 212 ASP A C 1
ATOM 1590 O O . ASP A 1 212 ? 45.169 1.544 -62.735 1.00 88.06 212 ASP A O 1
ATOM 1594 N N . GLU A 1 213 ? 42.934 1.523 -62.669 1.00 86.75 213 GLU A N 1
ATOM 1595 C CA . GLU A 1 213 ? 42.772 1.647 -64.122 1.00 86.75 213 GLU A CA 1
ATOM 1596 C C . GLU A 1 213 ? 43.195 3.023 -64.657 1.00 86.75 213 GLU A C 1
ATOM 1598 O O . GLU A 1 213 ? 43.847 3.115 -65.699 1.00 86.75 213 GLU A O 1
ATOM 1603 N N . LEU A 1 214 ? 42.873 4.104 -63.939 1.00 84.88 214 LEU A N 1
ATOM 1604 C CA . LEU A 1 214 ? 43.326 5.450 -64.301 1.00 84.88 214 LEU A CA 1
ATOM 1605 C C . LEU A 1 214 ? 44.855 5.554 -64.273 1.00 84.88 214 LEU A C 1
ATOM 1607 O O . LEU A 1 214 ? 45.436 6.143 -65.183 1.00 84.88 214 LEU A O 1
ATOM 1611 N N . ASN A 1 215 ? 45.505 4.929 -63.287 1.00 81.81 215 ASN A N 1
ATOM 1612 C CA . ASN A 1 215 ? 46.965 4.883 -63.209 1.00 81.81 215 ASN A CA 1
ATOM 1613 C C . ASN A 1 215 ? 47.599 4.126 -64.390 1.00 81.81 215 ASN A C 1
ATOM 1615 O O . ASN A 1 215 ? 48.684 4.505 -64.814 1.00 81.81 215 ASN A O 1
ATOM 1619 N N . LYS A 1 216 ? 46.933 3.117 -64.972 1.00 79.31 216 LYS A N 1
ATOM 1620 C CA . LYS A 1 216 ? 47.427 2.431 -66.186 1.00 79.31 216 LYS A CA 1
ATOM 1621 C C . LYS A 1 216 ? 47.356 3.305 -67.437 1.00 79.31 216 LYS A C 1
ATOM 1623 O O . LYS A 1 216 ? 48.203 3.186 -68.316 1.00 79.31 216 LYS A O 1
ATOM 1628 N N . LYS A 1 217 ? 46.338 4.167 -67.547 1.00 71.56 217 LYS A N 1
ATOM 1629 C CA . LYS A 1 217 ? 46.148 5.041 -68.721 1.00 71.56 217 LYS A CA 1
ATOM 1630 C C . LYS A 1 217 ? 47.142 6.208 -68.780 1.00 71.56 217 LYS A C 1
ATOM 1632 O O . LYS A 1 217 ? 47.261 6.834 -69.828 1.00 71.56 217 LYS A O 1
ATOM 1637 N N . PHE A 1 218 ? 47.864 6.465 -67.691 1.00 64.12 218 PHE A N 1
ATOM 1638 C CA . PHE A 1 218 ? 48.917 7.475 -67.575 1.00 64.12 218 PHE A CA 1
ATOM 1639 C C . PHE A 1 218 ? 50.057 6.952 -66.691 1.00 64.12 218 PHE A C 1
ATOM 1641 O O . PHE A 1 218 ? 50.381 7.565 -65.670 1.00 64.12 218 PHE A O 1
ATOM 1648 N N . ASP A 1 219 ? 50.635 5.792 -67.014 1.00 60.78 219 ASP A N 1
ATOM 1649 C CA . ASP A 1 219 ? 51.687 5.261 -66.149 1.00 60.78 219 ASP A CA 1
ATOM 1650 C C . ASP A 1 219 ? 52.908 6.202 -66.106 1.00 60.78 219 ASP A C 1
ATOM 1652 O O . ASP A 1 219 ? 53.329 6.789 -67.108 1.00 60.78 219 ASP A O 1
ATOM 1656 N N . LYS A 1 220 ? 53.489 6.311 -64.908 1.00 58.66 220 LYS A N 1
ATOM 1657 C CA . LYS A 1 220 ? 54.718 7.048 -64.588 1.00 58.66 220 LYS A CA 1
ATOM 1658 C C . LYS A 1 220 ? 55.954 6.440 -65.275 1.00 58.66 220 LYS A C 1
ATOM 1660 O O . LYS A 1 220 ? 57.027 7.029 -65.201 1.00 58.66 220 LYS A O 1
ATOM 1665 N N . THR A 1 221 ? 55.798 5.303 -65.959 1.00 57.59 221 THR A N 1
ATOM 1666 C CA . THR A 1 221 ? 56.834 4.564 -66.698 1.00 57.59 221 THR A CA 1
ATOM 1667 C C . THR A 1 221 ? 56.399 4.173 -68.121 1.00 57.59 221 THR A C 1
ATOM 1669 O O . THR A 1 221 ? 56.714 3.094 -68.615 1.00 57.59 221 THR A O 1
ATOM 1672 N N . GLY A 1 222 ? 55.731 5.092 -68.828 1.00 57.94 222 GLY A N 1
ATOM 1673 C CA . GLY A 1 222 ? 55.509 5.002 -70.278 1.00 57.94 222 GLY A CA 1
ATOM 1674 C C . GLY A 1 222 ? 54.162 4.405 -70.705 1.00 57.94 222 GLY A C 1
ATOM 1675 O O . GLY A 1 222 ? 53.453 3.773 -69.931 1.00 57.94 222 GLY A O 1
ATOM 1676 N N . GLY A 1 223 ? 53.786 4.641 -71.968 1.00 61.16 223 GLY A N 1
ATOM 1677 C CA . GLY A 1 223 ? 52.538 4.160 -72.569 1.00 61.16 223 GLY A CA 1
ATOM 1678 C C . GLY A 1 223 ? 52.484 4.395 -74.084 1.00 61.16 223 GLY A C 1
ATOM 1679 O O . GLY A 1 223 ? 53.170 5.271 -74.611 1.00 61.16 223 GLY A O 1
ATOM 1680 N N . THR A 1 224 ? 51.678 3.605 -74.801 1.00 54.44 224 THR A N 1
ATOM 1681 C CA . THR A 1 224 ? 51.470 3.744 -76.254 1.00 54.44 224 THR A CA 1
ATOM 1682 C C . THR A 1 224 ? 50.233 4.593 -76.535 1.00 54.44 224 THR A C 1
ATOM 1684 O O . THR A 1 224 ? 49.116 4.209 -76.189 1.00 54.44 224 THR A O 1
ATOM 1687 N N . ILE A 1 225 ? 50.405 5.729 -77.213 1.00 69.75 225 ILE A N 1
ATOM 1688 C CA . ILE A 1 225 ? 49.283 6.556 -77.670 1.00 69.75 225 ILE A CA 1
ATOM 1689 C C . ILE A 1 225 ? 48.710 5.940 -78.957 1.00 69.75 225 ILE A C 1
ATOM 1691 O O . ILE A 1 225 ? 49.348 5.986 -80.006 1.00 69.75 225 ILE A O 1
ATOM 1695 N N . THR A 1 226 ? 47.505 5.367 -78.884 1.00 57.50 226 THR A N 1
ATOM 1696 C CA . THR A 1 226 ? 46.773 4.834 -80.050 1.00 57.50 226 THR A CA 1
ATOM 1697 C C . THR A 1 226 ? 45.615 5.772 -80.383 1.00 57.50 226 THR A C 1
ATOM 1699 O O . THR A 1 226 ? 44.744 5.980 -79.541 1.00 57.50 226 THR A O 1
ATOM 1702 N N . ALA A 1 227 ? 45.586 6.352 -81.585 1.00 62.41 227 ALA A N 1
ATOM 1703 C CA . ALA A 1 227 ? 44.540 7.292 -81.990 1.00 62.41 227 ALA A CA 1
ATOM 1704 C C . ALA A 1 227 ? 44.187 7.154 -83.477 1.00 62.41 227 ALA A C 1
ATOM 1706 O O . ALA A 1 227 ? 45.033 6.820 -84.302 1.00 62.41 227 ALA A O 1
ATOM 1707 N N . THR A 1 228 ? 42.938 7.462 -83.822 1.00 62.03 228 THR A N 1
ATOM 1708 C CA . THR A 1 228 ? 42.430 7.523 -85.204 1.00 62.03 228 THR A CA 1
ATOM 1709 C C . THR A 1 228 ? 42.803 8.824 -85.939 1.00 62.03 228 THR A C 1
ATOM 1711 O O . THR A 1 228 ? 42.563 8.931 -87.137 1.00 62.03 228 THR A O 1
ATOM 1714 N N . ALA A 1 229 ? 43.430 9.793 -85.251 1.00 61.09 229 ALA A N 1
ATOM 1715 C CA . ALA A 1 229 ? 44.036 11.020 -85.793 1.00 61.09 229 ALA A CA 1
ATOM 1716 C C . ALA A 1 229 ? 45.319 11.387 -85.007 1.00 61.09 229 ALA A C 1
ATOM 1718 O O . ALA A 1 229 ? 45.642 10.729 -84.019 1.00 61.09 229 ALA A O 1
ATOM 1719 N N . LYS A 1 230 ? 46.086 12.406 -85.439 1.00 62.22 230 LYS A N 1
ATOM 1720 C CA . LYS A 1 230 ? 47.432 12.691 -84.889 1.00 62.22 230 LYS A CA 1
ATOM 1721 C C . LYS A 1 230 ? 47.408 12.995 -83.382 1.00 62.22 230 LYS A C 1
ATOM 1723 O O . LYS A 1 230 ? 46.738 13.921 -82.941 1.00 62.22 230 LYS A O 1
ATOM 1728 N N . ALA A 1 231 ? 48.186 12.213 -82.630 1.00 61.09 231 ALA A N 1
ATOM 1729 C CA . ALA A 1 231 ? 48.047 12.030 -81.184 1.00 61.09 231 ALA A CA 1
ATOM 1730 C C . ALA A 1 231 ? 49.173 12.640 -80.328 1.00 61.09 231 ALA A C 1
ATOM 1732 O O . ALA A 1 231 ? 49.057 12.697 -79.108 1.00 61.09 231 ALA A O 1
ATOM 1733 N N . LEU A 1 232 ? 50.252 13.117 -80.951 1.00 68.88 232 LEU A N 1
ATOM 1734 C CA . LEU A 1 232 ? 51.207 14.014 -80.310 1.00 68.88 232 LEU A CA 1
ATOM 1735 C C . LEU A 1 232 ? 51.720 15.032 -81.330 1.00 68.88 232 LEU A C 1
ATOM 1737 O O . LEU A 1 232 ? 52.269 14.677 -82.373 1.00 68.88 232 LEU A O 1
ATOM 1741 N N . GLU A 1 233 ? 51.536 16.298 -80.974 1.00 62.81 233 GLU A N 1
ATOM 1742 C CA . GLU A 1 233 ? 52.130 17.498 -81.553 1.00 62.81 233 GLU A CA 1
ATOM 1743 C C . GLU A 1 233 ? 52.806 18.232 -80.387 1.00 62.81 233 GLU A C 1
ATOM 1745 O O . GLU A 1 233 ? 52.166 18.471 -79.362 1.00 62.81 233 GLU A O 1
ATOM 1750 N N . ILE A 1 234 ? 54.087 18.582 -80.508 1.00 68.31 234 ILE A N 1
ATOM 1751 C CA . ILE A 1 234 ? 54.789 19.343 -79.466 1.00 68.31 234 ILE A CA 1
ATOM 1752 C C . ILE A 1 234 ? 54.737 20.824 -79.811 1.00 68.31 234 ILE A C 1
ATOM 1754 O O . ILE A 1 234 ? 55.393 21.278 -80.745 1.00 68.31 234 ILE A O 1
ATOM 1758 N N . LYS A 1 235 ? 53.968 21.567 -79.010 1.00 59.09 235 LYS A N 1
ATOM 1759 C CA . LYS A 1 235 ? 53.894 23.031 -79.026 1.00 59.09 235 LYS A CA 1
ATOM 1760 C C . LYS A 1 235 ? 54.598 23.599 -77.802 1.00 59.09 235 LYS A C 1
ATOM 1762 O O . LYS A 1 235 ? 54.147 23.415 -76.675 1.00 59.09 235 LYS A O 1
ATOM 1767 N N . THR A 1 236 ? 55.692 24.306 -78.032 1.00 58.25 236 THR A N 1
ATOM 1768 C CA . THR A 1 236 ? 56.426 25.072 -77.020 1.00 58.25 236 THR A CA 1
ATOM 1769 C C . THR A 1 236 ? 56.108 26.563 -77.106 1.00 58.25 236 THR A C 1
ATOM 1771 O O . THR A 1 236 ? 55.516 27.024 -78.084 1.00 58.25 236 THR A O 1
ATOM 1774 N N . ARG A 1 237 ? 56.474 27.338 -76.070 1.00 54.72 237 ARG A N 1
ATOM 1775 C CA . ARG A 1 237 ? 56.468 28.809 -76.162 1.00 54.72 237 ARG A CA 1
ATOM 1776 C C . ARG A 1 237 ? 57.434 29.228 -77.272 1.00 54.72 237 ARG A C 1
ATOM 1778 O O . ARG A 1 237 ? 58.439 28.556 -77.494 1.00 54.72 237 ARG A O 1
ATOM 1785 N N . ALA A 1 238 ? 57.138 30.333 -77.951 1.00 57.28 238 ALA A N 1
ATOM 1786 C CA . ALA A 1 238 ? 57.867 30.764 -79.148 1.00 57.28 238 ALA A CA 1
ATOM 1787 C C . ALA A 1 238 ? 59.394 30.923 -78.958 1.00 57.28 238 ALA A C 1
ATOM 1789 O O . ALA A 1 238 ? 60.142 30.877 -79.926 1.00 57.28 238 ALA A O 1
ATOM 1790 N N . ASP A 1 239 ? 59.856 31.089 -77.721 1.00 57.81 239 ASP A N 1
ATOM 1791 C CA . ASP A 1 239 ? 61.242 31.298 -77.299 1.00 57.81 239 ASP A CA 1
ATOM 1792 C C . ASP A 1 239 ? 62.003 30.002 -76.953 1.00 57.81 239 ASP A C 1
ATOM 1794 O O . ASP A 1 239 ? 63.124 30.056 -76.447 1.00 57.81 239 ASP A O 1
ATOM 1798 N N . THR A 1 240 ? 61.428 28.824 -77.222 1.00 60.91 240 THR A N 1
ATOM 1799 C CA . THR A 1 240 ? 62.037 27.531 -76.871 1.00 60.91 240 THR A CA 1
ATOM 1800 C C . THR A 1 240 ? 61.832 26.477 -77.954 1.00 60.91 240 THR A C 1
ATOM 1802 O O . THR A 1 240 ? 60.736 26.308 -78.490 1.00 60.91 240 THR A O 1
ATOM 1805 N N . SER A 1 241 ? 62.887 25.720 -78.267 1.00 64.19 241 SER A N 1
ATOM 1806 C CA . SER A 1 241 ? 62.783 24.588 -79.187 1.00 64.19 241 SER A CA 1
ATOM 1807 C C . SER A 1 241 ? 61.962 23.478 -78.541 1.00 64.19 241 SER A C 1
ATOM 1809 O O . SER A 1 241 ? 62.346 22.943 -77.501 1.00 64.19 241 SER A O 1
ATOM 1811 N N . GLY A 1 242 ? 60.837 23.127 -79.163 1.00 68.75 242 GLY A N 1
ATOM 1812 C CA . GLY A 1 242 ? 60.120 21.906 -78.839 1.00 68.75 242 GLY A CA 1
ATOM 1813 C C . GLY A 1 242 ? 61.027 20.727 -79.076 1.00 68.75 242 GLY A C 1
ATOM 1814 O O . GLY A 1 242 ? 61.515 20.530 -80.187 1.00 68.75 242 GLY A O 1
ATOM 1815 N N . TYR A 1 243 ? 61.273 19.965 -78.018 1.00 69.19 243 TYR A N 1
ATOM 1816 C CA . TYR A 1 243 ? 61.985 18.721 -78.151 1.00 69.19 243 TYR A CA 1
ATOM 1817 C C . TYR A 1 243 ? 61.231 17.587 -77.505 1.00 69.19 243 TYR A C 1
ATOM 1819 O O . TYR A 1 243 ? 60.675 17.702 -76.415 1.00 69.19 243 TYR A O 1
ATOM 1827 N N . ILE A 1 244 ? 61.263 16.461 -78.191 1.00 81.81 244 ILE A N 1
ATOM 1828 C CA . ILE A 1 244 ? 61.019 15.186 -77.543 1.00 81.81 244 ILE A CA 1
ATOM 1829 C C . ILE A 1 244 ? 62.289 14.891 -76.751 1.00 81.81 244 ILE A C 1
ATOM 1831 O O . ILE A 1 244 ? 63.342 14.726 -77.368 1.00 81.81 244 ILE A O 1
ATOM 1835 N N . GLN A 1 245 ? 62.212 14.880 -75.416 1.00 71.75 245 GLN A N 1
ATOM 1836 C CA . GLN A 1 245 ? 63.322 14.461 -74.555 1.00 71.75 245 GLN A CA 1
ATOM 1837 C C . GLN A 1 245 ? 63.167 13.013 -74.149 1.00 71.75 245 GLN A C 1
ATOM 1839 O O . GLN A 1 245 ? 62.084 12.591 -73.756 1.00 71.75 245 GLN A O 1
ATOM 1844 N N . ILE A 1 246 ? 64.283 12.307 -74.129 1.00 75.12 246 ILE A N 1
ATOM 1845 C CA . ILE A 1 246 ? 64.451 11.059 -73.403 1.00 75.12 246 ILE A CA 1
ATOM 1846 C C . ILE A 1 246 ? 65.464 11.356 -72.297 1.00 75.12 246 ILE A C 1
ATOM 1848 O O . ILE A 1 246 ? 66.526 11.910 -72.586 1.00 75.12 246 ILE A O 1
ATOM 1852 N N . SER A 1 247 ? 65.121 11.034 -71.052 1.00 68.62 247 SER A N 1
ATOM 1853 C CA . SER A 1 247 ? 65.955 11.240 -69.861 1.00 68.62 247 SER A CA 1
ATOM 1854 C C . SER A 1 247 ? 66.256 9.911 -69.164 1.00 68.62 247 SER A C 1
ATOM 1856 O O . SER A 1 247 ? 65.548 8.935 -69.405 1.00 68.62 247 SER A O 1
ATOM 1858 N N . ASP A 1 248 ? 67.281 9.872 -68.310 1.00 61.22 248 ASP A N 1
ATOM 1859 C CA . ASP A 1 248 ? 67.553 8.731 -67.422 1.00 61.22 248 ASP A CA 1
ATOM 1860 C C . ASP A 1 248 ? 66.609 8.702 -66.205 1.00 61.22 248 ASP A C 1
ATOM 1862 O O . ASP A 1 248 ? 65.793 9.613 -66.011 1.00 61.22 248 ASP A O 1
ATOM 1866 N N . GLU A 1 249 ? 66.720 7.665 -65.364 1.00 66.12 249 GLU A N 1
ATOM 1867 C CA . GLU A 1 249 ? 65.905 7.532 -64.147 1.00 66.12 249 GLU A CA 1
ATOM 1868 C C . GLU A 1 249 ? 66.134 8.643 -63.104 1.00 66.12 249 GLU A C 1
ATOM 1870 O O . GLU A 1 249 ? 65.307 8.823 -62.211 1.00 66.12 249 GLU A O 1
ATOM 1875 N N . ASN A 1 250 ? 67.221 9.411 -63.232 1.00 69.06 250 ASN A N 1
ATOM 1876 C CA . ASN A 1 250 ? 67.557 10.546 -62.372 1.00 69.06 250 ASN A CA 1
ATOM 1877 C C . ASN A 1 250 ? 67.161 11.898 -63.003 1.00 69.06 250 ASN A C 1
ATOM 1879 O O . ASN A 1 250 ? 67.376 12.952 -62.400 1.00 69.06 250 ASN A O 1
AT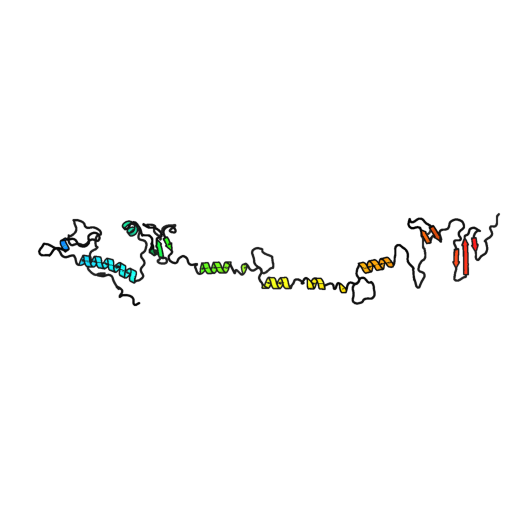OM 1883 N N . GLY A 1 251 ? 66.567 11.888 -64.202 1.00 58.22 251 GLY A N 1
ATOM 1884 C CA . GLY A 1 251 ? 66.083 13.067 -64.918 1.00 58.22 251 GLY A CA 1
ATOM 1885 C C . GLY A 1 251 ? 67.106 13.765 -65.825 1.00 58.22 251 GLY A C 1
ATOM 1886 O O . GLY A 1 251 ? 66.760 14.781 -66.439 1.00 58.22 251 GLY A O 1
ATOM 1887 N N . ALA A 1 252 ? 68.330 13.252 -65.979 1.00 64.62 252 ALA A N 1
ATOM 1888 C CA . ALA A 1 252 ? 69.323 13.826 -66.888 1.00 64.62 252 ALA A CA 1
ATOM 1889 C C . ALA A 1 252 ? 68.933 13.572 -68.352 1.00 64.62 252 ALA A C 1
ATOM 1891 O O . ALA A 1 252 ? 68.526 12.472 -68.716 1.00 64.62 252 ALA A O 1
ATOM 1892 N N . ALA A 1 253 ? 69.029 14.593 -69.209 1.00 72.06 253 ALA A N 1
ATOM 1893 C CA . ALA A 1 253 ? 68.671 14.473 -70.622 1.00 72.06 253 ALA A CA 1
ATOM 1894 C C . ALA A 1 253 ? 69.667 13.569 -71.368 1.00 72.06 253 ALA A C 1
ATOM 1896 O O . ALA A 1 253 ? 70.851 13.887 -71.446 1.00 72.06 253 ALA A O 1
ATOM 1897 N N . ILE A 1 254 ? 69.169 12.485 -71.963 1.00 66.69 254 ILE A N 1
ATOM 1898 C CA . ILE A 1 254 ? 69.949 11.552 -72.786 1.00 66.69 254 ILE A CA 1
ATOM 1899 C C . ILE A 1 254 ? 69.824 11.920 -74.272 1.00 66.69 254 ILE A C 1
ATOM 1901 O O . ILE A 1 254 ? 70.827 12.041 -74.973 1.00 66.69 254 ILE A O 1
ATOM 1905 N N . HIS A 1 255 ? 68.600 12.142 -74.767 1.00 69.56 255 HIS A N 1
ATOM 1906 C CA . HIS A 1 255 ? 68.343 12.491 -76.169 1.00 69.56 255 HIS A CA 1
ATOM 1907 C C . HIS A 1 255 ? 67.289 13.572 -76.294 1.00 69.56 255 HIS A C 1
ATOM 1909 O O . HIS A 1 255 ? 66.327 13.606 -75.532 1.00 69.56 255 HIS A O 1
ATOM 1915 N N . GLN A 1 256 ? 67.451 14.444 -77.285 1.00 69.19 256 GLN A N 1
ATOM 1916 C CA . GLN A 1 256 ? 66.500 15.504 -77.581 1.00 69.19 256 GLN A CA 1
ATOM 1917 C C . GLN A 1 256 ? 66.325 15.609 -79.098 1.00 69.19 256 GLN A C 1
ATOM 1919 O O . GLN A 1 256 ? 67.290 15.869 -79.811 1.00 69.19 256 GLN A O 1
ATOM 1924 N N . LEU A 1 257 ? 65.108 15.401 -79.604 1.00 73.69 257 LEU A N 1
ATOM 1925 C CA . LEU A 1 257 ? 64.776 15.575 -81.024 1.00 73.69 257 LEU A CA 1
ATOM 1926 C C . LEU A 1 257 ? 63.991 16.862 -81.195 1.00 73.69 257 LEU A C 1
ATOM 1928 O O . LEU A 1 257 ? 62.968 17.027 -80.545 1.00 73.69 257 LEU A O 1
ATOM 1932 N N . GLY A 1 258 ? 64.467 17.752 -82.062 1.00 69.31 258 GLY A N 1
ATOM 1933 C CA . GLY A 1 258 ? 63.943 19.115 -82.178 1.00 69.31 258 GLY A CA 1
ATOM 1934 C C . GLY A 1 258 ? 64.677 20.119 -81.289 1.00 69.31 258 GLY A C 1
ATOM 1935 O O . GLY A 1 258 ? 64.547 21.319 -81.508 1.00 69.31 258 GLY A O 1
ATOM 1936 N N . LYS A 1 259 ? 65.542 19.663 -80.365 1.00 65.56 259 LYS A N 1
ATOM 1937 C CA . LYS A 1 259 ? 66.514 20.548 -79.713 1.00 65.56 259 LYS A CA 1
ATOM 1938 C C . LYS A 1 259 ? 67.732 20.676 -80.606 1.00 65.56 259 LYS A C 1
ATOM 1940 O O . LYS A 1 259 ? 68.551 19.768 -80.696 1.00 65.56 259 LYS A O 1
ATOM 1945 N N . THR A 1 260 ? 67.843 21.803 -81.284 1.00 64.56 260 THR A N 1
ATOM 1946 C CA . THR A 1 260 ? 68.959 22.044 -82.189 1.00 64.56 260 THR A CA 1
ATOM 1947 C C . THR A 1 260 ? 70.165 22.594 -81.441 1.00 64.56 260 THR A C 1
ATOM 1949 O O . THR A 1 260 ? 70.133 23.710 -80.924 1.00 64.56 260 THR A O 1
ATOM 1952 N N . THR A 1 261 ? 71.236 21.807 -81.449 1.00 56.75 261 THR A N 1
ATOM 1953 C CA . THR A 1 261 ? 72.634 22.182 -81.187 1.00 56.75 261 THR A CA 1
ATOM 1954 C C . THR A 1 261 ? 73.486 21.799 -82.412 1.00 56.75 261 THR A C 1
ATOM 1956 O O . THR A 1 261 ? 73.004 21.122 -83.323 1.00 56.75 261 THR A O 1
ATOM 1959 N N . ALA A 1 262 ? 74.723 22.301 -82.501 1.00 54.31 262 ALA A N 1
ATOM 1960 C CA . ALA A 1 262 ? 75.508 22.349 -83.743 1.00 54.31 262 ALA A CA 1
ATOM 1961 C C . ALA A 1 262 ? 75.573 21.015 -84.533 1.00 54.31 262 ALA A C 1
ATOM 1963 O O . ALA A 1 262 ? 75.995 19.990 -84.005 1.00 54.31 262 ALA A O 1
ATOM 1964 N N . GLY A 1 263 ? 75.182 21.048 -85.818 1.00 55.12 263 GLY A N 1
ATOM 1965 C CA . GLY A 1 263 ? 75.300 19.943 -86.784 1.00 55.12 263 GLY A CA 1
ATOM 1966 C C . GLY A 1 263 ? 74.039 19.103 -87.067 1.00 55.12 263 GLY A C 1
ATOM 1967 O O . GLY A 1 263 ? 74.033 18.362 -88.052 1.00 55.12 263 GLY A O 1
ATOM 1968 N N . SER A 1 264 ? 72.967 19.227 -86.271 1.00 55.84 264 SER A N 1
ATOM 1969 C CA . SER A 1 264 ? 71.694 18.507 -86.488 1.00 55.84 264 SER A CA 1
ATOM 1970 C C . SER A 1 264 ? 70.713 19.272 -87.375 1.00 55.84 264 SER A C 1
ATOM 1972 O O . SER A 1 264 ? 70.292 20.364 -86.996 1.00 55.84 264 SER A O 1
ATOM 1974 N N . LYS A 1 265 ? 70.273 18.634 -88.479 1.00 65.25 265 LYS A N 1
ATOM 1975 C CA . LYS A 1 265 ? 69.180 19.089 -89.359 1.00 65.25 265 LYS A CA 1
ATOM 1976 C C . LYS A 1 265 ? 67.870 19.059 -88.608 1.00 65.25 265 LYS A C 1
ATOM 1978 O O . LYS A 1 265 ? 67.255 18.016 -88.458 1.00 65.25 265 LYS A O 1
ATOM 1983 N N . LEU A 1 266 ? 67.422 20.227 -88.166 1.00 69.56 266 LEU A N 1
ATOM 1984 C CA . LEU A 1 266 ? 65.999 20.445 -87.987 1.00 69.56 266 LEU A CA 1
ATOM 1985 C C . LEU A 1 266 ? 65.354 20.342 -89.365 1.00 69.56 266 LEU A C 1
ATOM 1987 O O . LEU A 1 266 ? 65.664 21.152 -90.241 1.00 69.56 266 LEU A O 1
ATOM 1991 N N . ILE A 1 267 ? 64.551 19.295 -89.562 1.00 66.88 267 ILE A N 1
ATOM 1992 C CA . ILE A 1 267 ? 63.954 18.977 -90.856 1.00 66.88 267 ILE A CA 1
ATOM 1993 C C . ILE A 1 267 ? 62.461 19.227 -90.815 1.00 66.88 267 ILE A C 1
ATOM 1995 O O . ILE A 1 267 ? 61.744 18.645 -90.001 1.00 66.88 267 ILE A O 1
ATOM 1999 N N . LEU A 1 268 ? 62.002 20.057 -91.740 1.00 71.44 268 LEU A N 1
ATOM 2000 C CA . LEU A 1 268 ? 60.591 20.267 -92.010 1.00 71.44 268 LEU A CA 1
ATOM 2001 C C . LEU A 1 268 ? 60.274 19.643 -93.366 1.00 71.44 268 LEU A C 1
ATOM 2003 O O . LEU A 1 268 ? 60.912 19.958 -94.370 1.00 71.44 268 LEU A O 1
ATOM 2007 N N . ARG A 1 269 ? 59.293 18.739 -93.379 1.00 60.09 269 ARG A N 1
ATOM 2008 C CA . ARG A 1 269 ? 58.821 18.065 -94.588 1.00 60.09 269 ARG A CA 1
ATOM 2009 C C . ARG A 1 269 ? 57.378 18.449 -94.870 1.00 60.09 269 ARG A C 1
ATOM 2011 O O . ARG A 1 269 ? 56.496 18.207 -94.045 1.00 60.09 269 ARG A O 1
ATOM 2018 N N . ASN A 1 270 ? 57.144 18.981 -96.060 1.00 60.72 270 ASN A N 1
ATOM 2019 C CA . ASN A 1 270 ? 55.819 19.071 -96.642 1.00 60.72 270 ASN A CA 1
ATOM 2020 C C . ASN A 1 270 ? 55.505 17.725 -97.306 1.00 60.72 270 ASN A C 1
ATOM 2022 O O . ASN A 1 270 ? 56.183 17.308 -98.239 1.00 60.72 270 ASN A O 1
ATOM 2026 N N . VAL A 1 271 ? 54.511 17.019 -96.777 1.00 53.03 271 VAL A N 1
ATOM 2027 C CA . VAL A 1 271 ? 54.160 15.659 -97.215 1.00 53.03 271 VAL A CA 1
ATOM 2028 C C . VAL A 1 271 ? 53.255 15.673 -98.445 1.00 53.03 271 VAL A C 1
ATOM 2030 O O . VAL A 1 271 ? 53.243 14.710 -99.201 1.00 53.03 271 VAL A O 1
ATOM 2033 N N . ILE A 1 272 ? 52.494 16.749 -98.644 1.00 62.78 272 ILE A N 1
ATOM 2034 C CA . ILE A 1 272 ? 51.510 16.829 -99.728 1.00 62.78 272 ILE A CA 1
ATOM 2035 C C . ILE A 1 272 ? 52.183 17.266 -101.034 1.00 62.78 272 ILE A C 1
ATOM 2037 O O . ILE A 1 272 ? 51.817 16.785 -102.098 1.00 62.78 272 ILE A O 1
ATOM 2041 N N . GLU A 1 273 ? 53.198 18.124 -100.947 1.00 63.94 273 GLU A N 1
ATOM 2042 C CA . GLU A 1 273 ? 53.900 18.699 -102.108 1.00 63.94 273 GLU A CA 1
ATOM 2043 C C . GLU A 1 273 ? 55.349 18.180 -102.253 1.00 63.94 273 GLU A C 1
ATOM 2045 O O . GLU A 1 273 ? 56.126 18.722 -103.029 1.00 63.94 273 GLU A O 1
ATOM 2050 N N . ASP A 1 274 ? 55.707 17.150 -101.476 1.00 66.31 274 ASP A N 1
ATOM 2051 C CA . ASP A 1 274 ? 57.006 16.451 -101.412 1.00 66.31 274 ASP A CA 1
ATOM 2052 C C . ASP A 1 274 ? 58.254 17.350 -101.410 1.00 66.31 274 ASP A C 1
ATOM 2054 O O . ASP A 1 274 ? 59.195 17.182 -102.183 1.00 66.31 274 ASP A O 1
ATOM 2058 N N . ALA A 1 275 ? 58.272 18.299 -100.475 1.00 72.81 275 ALA A N 1
ATOM 2059 C CA . ALA A 1 275 ? 59.406 19.188 -100.252 1.00 72.81 275 ALA A CA 1
ATOM 2060 C C . ALA A 1 275 ? 60.023 18.972 -98.864 1.00 72.81 275 ALA A C 1
ATOM 2062 O O . ALA A 1 275 ? 59.318 18.756 -97.871 1.00 72.81 275 ALA A O 1
ATOM 2063 N N . THR A 1 276 ? 61.349 19.064 -98.781 1.00 79.56 276 THR A N 1
ATOM 2064 C CA . THR A 1 276 ? 62.133 18.929 -97.550 1.00 79.56 276 THR A CA 1
ATOM 2065 C C . THR A 1 276 ? 63.108 20.091 -97.379 1.00 79.56 276 THR A C 1
ATOM 2067 O O . THR A 1 276 ? 63.816 20.489 -98.303 1.00 79.56 276 THR A O 1
ATOM 2070 N N . LEU A 1 277 ? 63.171 20.615 -96.156 1.00 73.19 277 LEU A N 1
ATOM 2071 C CA . LEU A 1 277 ? 64.171 21.580 -95.705 1.00 73.19 277 LEU A CA 1
ATOM 2072 C C . LEU A 1 277 ? 64.908 20.994 -94.509 1.00 73.19 277 LEU A C 1
ATOM 2074 O O . LEU A 1 277 ? 64.243 20.572 -93.568 1.00 73.19 277 LEU A O 1
ATOM 2078 N N . ALA A 1 278 ? 66.242 21.002 -94.518 1.00 73.88 278 ALA A N 1
ATOM 2079 C CA . ALA A 1 278 ? 67.054 20.330 -93.508 1.00 73.88 278 ALA A CA 1
ATOM 2080 C C . ALA A 1 278 ? 68.293 21.171 -93.093 1.00 73.88 278 ALA A C 1
ATOM 2082 O O . ALA A 1 278 ? 69.048 21.612 -93.958 1.00 73.88 278 ALA A O 1
ATOM 2083 N N . VAL A 1 279 ? 68.577 21.350 -91.784 1.00 74.94 279 VAL A N 1
ATOM 2084 C CA . VAL A 1 279 ? 69.686 22.206 -91.222 1.00 74.94 279 VAL A CA 1
ATOM 2085 C C . VAL A 1 279 ? 70.935 21.501 -90.597 1.00 74.94 279 VAL A C 1
ATOM 2087 O O . VAL A 1 279 ? 70.971 21.291 -89.404 1.00 74.94 279 VAL A O 1
ATOM 2090 N N . GLY A 1 280 ? 72.031 21.161 -91.279 1.00 65.44 280 GLY A N 1
ATOM 2091 C CA . GLY A 1 280 ? 73.009 20.195 -90.727 1.00 65.44 280 GLY A CA 1
ATOM 2092 C C . GLY A 1 280 ? 74.446 20.620 -90.665 1.00 65.44 280 GLY A C 1
ATOM 2093 O O . GLY A 1 280 ? 74.818 21.734 -90.996 1.00 65.44 280 GLY A O 1
ATOM 2094 N N . SER A 1 281 ? 75.275 19.661 -90.279 1.00 65.62 281 SER A N 1
ATOM 2095 C CA . SER A 1 281 ? 76.724 19.790 -90.114 1.00 65.62 281 SER A CA 1
ATOM 2096 C C . SER A 1 281 ? 77.472 20.208 -91.374 1.00 65.62 281 SER A C 1
ATOM 2098 O O . SER A 1 281 ? 78.571 20.739 -91.281 1.00 65.62 281 SER A O 1
ATOM 2100 N N . LYS A 1 282 ? 76.873 19.980 -92.542 1.00 70.50 282 LYS A N 1
ATOM 2101 C CA . LYS A 1 282 ? 77.412 20.371 -93.847 1.00 70.50 282 LYS A CA 1
ATOM 2102 C C . LYS A 1 282 ? 76.847 21.705 -94.348 1.00 70.50 282 LYS A C 1
ATOM 2104 O O . LYS A 1 282 ? 77.253 22.165 -95.405 1.00 70.50 282 LYS A O 1
ATOM 2109 N N . GLY A 1 283 ? 75.918 22.310 -93.602 1.00 70.50 283 GLY A N 1
ATOM 2110 C CA . GLY A 1 283 ? 75.113 23.454 -94.024 1.00 70.50 283 GLY A CA 1
ATOM 2111 C C . GLY A 1 283 ? 73.641 23.081 -94.184 1.00 70.50 283 GLY A C 1
ATOM 2112 O O . GLY A 1 283 ? 73.182 22.049 -93.691 1.00 70.50 283 GLY A O 1
ATOM 2113 N N . VAL A 1 284 ? 72.870 23.920 -94.860 1.00 79.44 284 VAL A N 1
ATOM 2114 C CA . VAL A 1 284 ? 71.431 23.717 -95.076 1.00 79.44 284 VAL A CA 1
ATOM 2115 C C . VAL A 1 284 ? 71.214 23.047 -96.431 1.00 79.44 284 VAL A C 1
ATOM 2117 O O . VAL A 1 284 ? 71.955 23.290 -97.376 1.00 79.44 284 VAL A O 1
ATOM 2120 N N . GLU A 1 285 ? 70.226 22.166 -96.510 1.00 80.44 285 GLU A N 1
ATOM 2121 C CA . GLU A 1 285 ? 69.832 21.484 -97.744 1.00 80.44 285 GLU A CA 1
ATOM 2122 C C . GLU A 1 285 ? 68.359 21.765 -98.026 1.00 80.44 285 GLU A C 1
ATOM 2124 O O . GLU A 1 285 ? 67.530 21.727 -97.107 1.00 80.44 285 GLU A O 1
ATOM 2129 N N . PHE A 1 286 ? 68.042 22.020 -99.292 1.00 82.81 286 PHE A N 1
ATOM 2130 C CA . PHE A 1 286 ? 66.671 22.088 -99.783 1.00 82.81 286 PHE A CA 1
ATOM 2131 C C . PHE A 1 286 ? 66.492 21.021 -100.848 1.00 82.81 286 PHE A C 1
ATOM 2133 O O . PHE A 1 286 ? 67.255 20.983 -101.809 1.00 82.81 286 PHE A O 1
ATOM 2140 N N . ASN A 1 287 ? 65.511 20.141 -100.652 1.00 77.62 287 ASN A N 1
ATOM 2141 C CA . ASN A 1 287 ? 65.191 19.069 -101.594 1.00 77.62 287 ASN A CA 1
ATOM 2142 C C . ASN A 1 287 ? 66.416 18.252 -102.070 1.00 77.62 287 ASN A C 1
ATOM 2144 O O . ASN A 1 287 ? 66.412 17.720 -103.173 1.00 77.62 287 ASN A O 1
ATOM 2148 N N . GLY A 1 288 ? 67.448 18.126 -101.227 1.00 69.56 288 GLY A N 1
ATOM 2149 C CA . GLY A 1 288 ? 68.642 17.313 -101.486 1.00 69.56 288 GLY A CA 1
ATOM 2150 C C . GLY A 1 288 ? 69.869 18.083 -101.962 1.00 69.56 288 GLY A C 1
ATOM 2151 O O . GLY A 1 288 ? 70.976 17.548 -101.891 1.00 69.56 288 GLY A O 1
ATOM 2152 N N . ASP A 1 289 ? 69.709 19.343 -102.347 1.00 85.19 289 ASP A N 1
ATOM 2153 C CA . ASP A 1 289 ? 70.842 20.137 -102.790 1.00 85.19 289 ASP A CA 1
ATOM 2154 C C . ASP A 1 289 ? 71.490 20.844 -101.611 1.00 85.19 289 ASP A C 1
ATOM 2156 O O . ASP A 1 289 ? 70.842 21.573 -100.848 1.00 85.19 289 ASP A O 1
ATOM 2160 N N . LEU A 1 290 ? 72.800 20.609 -101.469 1.00 79.44 290 LEU A N 1
ATOM 2161 C CA . LEU A 1 290 ? 73.633 21.367 -100.555 1.00 79.44 290 LEU A CA 1
ATOM 2162 C C . LEU A 1 290 ? 73.573 22.812 -101.016 1.00 79.44 290 LEU A C 1
ATOM 2164 O O . LEU A 1 290 ? 74.034 23.154 -102.105 1.00 79.44 290 LEU A O 1
ATOM 2168 N N . LEU A 1 291 ? 73.009 23.666 -100.183 1.00 72.75 291 LEU A N 1
ATOM 2169 C CA . LEU A 1 291 ? 73.024 25.081 -100.475 1.00 72.75 291 LEU A CA 1
ATOM 2170 C C . LEU A 1 291 ? 74.477 25.533 -100.308 1.00 72.75 291 LEU A C 1
ATOM 2172 O O . LEU A 1 291 ? 75.003 25.588 -99.196 1.00 72.75 291 LEU A O 1
ATOM 2176 N N . GLY A 1 292 ? 75.157 25.741 -101.435 1.00 71.38 292 GLY A N 1
ATOM 2177 C CA . GLY A 1 292 ? 76.559 26.132 -101.458 1.00 71.38 292 GLY A CA 1
ATOM 2178 C C . GLY A 1 292 ? 76.772 27.449 -100.714 1.00 71.38 292 GLY A C 1
ATOM 2179 O O . GLY A 1 292 ? 76.008 28.399 -100.878 1.00 71.38 292 GLY A O 1
ATOM 2180 N N . LEU A 1 293 ? 77.828 27.516 -99.907 1.00 66.75 293 LEU A N 1
ATOM 2181 C CA . LEU A 1 293 ? 78.280 28.763 -99.298 1.00 66.75 293 LEU A CA 1
ATOM 2182 C C . LEU A 1 293 ? 79.137 29.498 -100.334 1.00 66.75 293 LEU A C 1
ATOM 2184 O O . LEU A 1 293 ? 80.267 29.093 -100.605 1.00 66.75 293 LEU A O 1
ATOM 2188 N N . ILE A 1 294 ? 78.605 30.552 -100.951 1.00 64.12 294 ILE A N 1
ATOM 2189 C CA . ILE A 1 294 ? 79.430 31.471 -101.740 1.00 64.12 294 ILE A CA 1
ATOM 2190 C C . ILE A 1 294 ? 80.288 32.246 -100.732 1.00 64.12 294 ILE A C 1
ATOM 2192 O O . ILE A 1 294 ? 79.773 33.106 -100.023 1.00 64.12 294 ILE A O 1
ATOM 2196 N N . ASN A 1 295 ? 81.578 31.920 -100.628 1.00 62.06 295 ASN A N 1
ATOM 2197 C CA . ASN A 1 295 ? 82.535 32.766 -99.914 1.00 62.06 295 ASN A CA 1
ATOM 2198 C C . ASN A 1 295 ? 82.784 34.018 -100.769 1.00 62.06 295 ASN A C 1
ATOM 2200 O O . ASN A 1 295 ? 83.445 33.922 -101.802 1.00 62.06 295 ASN A O 1
ATOM 2204 N N . THR A 1 296 ? 82.257 35.168 -100.362 1.00 54.03 296 THR A N 1
ATOM 2205 C CA . THR A 1 296 ? 82.809 36.484 -100.734 1.00 54.03 296 THR A CA 1
ATOM 2206 C C . THR A 1 296 ? 83.785 36.940 -99.671 1.00 54.03 296 THR A C 1
ATOM 2208 O O . THR A 1 296 ? 83.404 36.818 -98.483 1.00 54.03 296 THR A O 1
#

pLDDT: mean 83.76, std 13.21, range [53.03, 98.44]

Foldseek 3Di:
DDDDDADQAQQCPVHQADAAAQDDDPPDDQQEAHVPCGGHCLCVDDVVVVRDNRDPRHVSNVRRVVSVVRNCVVVVHFAADDLVVLVVVLHDAAQRWGAEPVRPWIWGFHHGSHNDHPHPDPDCPNTIDTDVPPDQDPVSVVVVVCVVDPCVLADLAPPPDPSHDHDPVSVCVVVVPDQDPVNVVVVDPVVLADLADDDDPRHHHDPNSVVVVVCVVPPPPDDDDDDPDDGDDFDDDPPDFGWDFDADPVRHTDDTDRPDDAAFWPWDADPVVGWIWTQGNQGIDTPHDHPDDDDD

Radius of gyration: 66.16 Å; chains: 1; bounding box: 119×62×173 Å